Protein 5HUS (pdb70)

Secondary structure (DSSP, 8-state):
--SEEP-HHHHHHHH-SSSEEEEEEE-EE------SEE-HHHHHHHTHHHHHSTTEEEEEE-SS-HHHHHHHHTT-TTSEEEEGGGTEEE-TT-SS-EE-S-HHHHHHHHHHHHHHHHHHHHHSTT-EEEE-SS-EEEE-TTHHHH-HHHHHHHHHHHHHHHHHHHGGGTEEEEEETTEEEEEETTHHHHHHHHHHHHHHTT--HHHHHHTHHHHHS-TT-----S---EEEEEEEE-SSHHHHHHHHHHHHGGGTSSEEEEEEE--TT-TTS----SEEES-HHHHHHHHT-

Structure (mmCIF, N/CA/C/O backbone):
data_5HUS
#
_entry.id   5HUS
#
_cell.length_a   106.940
_cell.length_b   106.940
_cell.length_c   41.886
_cell.angle_alpha   90.000
_cell.angle_beta   90.000
_cell.angle_gamma   120.000
#
_symmetry.space_group_name_H-M   'P 65'
#
loop_
_entity.id
_entity.type
_entity.pdbx_description
1 polymer 'trehalose synthase regulatory protein'
2 water water
#
loop_
_atom_site.group_PDB
_atom_site.id
_atom_site.type_symbol
_atom_site.label_atom_id
_atom_site.label_alt_id
_atom_site.label_comp_id
_atom_site.label_asym_id
_atom_site.label_entity_id
_atom_site.label_seq_id
_atom_site.pdbx_PDB_ins_code
_atom_site.Cartn_x
_atom_site.Cartn_y
_atom_site.Cartn_z
_atom_site.occupancy
_atom_site.B_iso_or_equiv
_atom_site.auth_seq_id
_atom_site.auth_comp_id
_atom_site.auth_asym_id
_atom_site.auth_atom_id
_atom_site.pdbx_PDB_model_num
ATOM 1 N N . GLY A 1 1 ? -6.260 49.541 -15.956 1.00 36.57 1 GLY A N 1
ATOM 2 C CA . GLY A 1 1 ? -5.405 50.514 -16.615 1.00 49.48 1 GLY A CA 1
ATOM 3 C C . GLY A 1 1 ? -6.122 51.824 -16.894 1.00 45.74 1 GLY A C 1
ATOM 4 O O . GLY A 1 1 ? -5.494 52.876 -17.007 1.00 50.21 1 GLY A O 1
ATOM 5 N N . ASN A 1 2 ? -7.445 51.757 -17.005 1.00 47.64 2 ASN A N 1
ATOM 6 C CA . ASN A 1 2 ? -8.258 52.946 -17.241 1.00 54.21 2 ASN A CA 1
ATOM 7 C C . ASN A 1 2 ? -8.925 53.444 -15.963 1.00 54.00 2 ASN A C 1
ATOM 8 O O . ASN A 1 2 ? -9.809 54.300 -16.005 1.00 55.23 2 ASN A O 1
ATOM 13 N N . LEU A 1 3 ? -8.503 52.895 -14.830 1.00 42.18 3 LEU A N 1
ATOM 14 C CA . LEU A 1 3 ? -9.056 53.284 -13.539 1.00 42.97 3 LEU A CA 1
ATOM 15 C C . LEU A 1 3 ? -8.461 54.595 -13.061 1.00 43.96 3 LEU A C 1
ATOM 16 O O . LEU A 1 3 ? -7.312 54.913 -13.368 1.00 51.53 3 LEU A O 1
ATOM 21 N N . VAL A 1 4 ? -9.242 55.351 -12.298 1.00 38.17 4 VAL A N 1
ATOM 22 C CA . VAL A 1 4 ? -8.708 56.531 -11.640 1.00 48.35 4 VAL A CA 1
ATOM 23 C C . VAL A 1 4 ? -7.667 56.083 -10.615 1.00 44.78 4 VAL A C 1
ATOM 24 O O . VAL A 1 4 ? -7.899 55.141 -9.853 1.00 32.84 4 VAL A O 1
ATOM 28 N N . PRO A 1 5 ? -6.494 56.728 -10.628 1.00 44.66 5 PRO A N 1
ATOM 29 C CA . PRO A 1 5 ? -5.432 56.401 -9.674 1.00 43.59 5 PRO A CA 1
ATOM 30 C C . PRO A 1 5 ? -5.838 56.651 -8.226 1.00 43.29 5 PRO A C 1
ATOM 31 O O . PRO A 1 5 ? -6.402 57.696 -7.905 1.00 35.84 5 PRO A O 1
ATOM 35 N N . PHE A 1 6 ? -5.556 55.678 -7.368 1.00 35.45 6 PHE A N 1
ATOM 36 C CA . PHE A 1 6 ? -5.727 55.827 -5.930 1.00 34.11 6 PHE A CA 1
ATOM 37 C C . PHE A 1 6 ? -4.769 56.914 -5.431 1.00 31.80 6 PHE A C 1
ATOM 38 O O . PHE A 1 6 ? -3.574 56.886 -5.734 1.00 36.17 6 PHE A O 1
ATOM 46 N N . THR A 1 7 ? -5.300 57.887 -4.697 1.00 28.01 7 THR A N 1
ATOM 47 C CA . THR A 1 7 ? -4.498 58.996 -4.190 1.00 34.74 7 THR A CA 1
ATOM 48 C C . THR A 1 7 ? -4.762 59.233 -2.707 1.00 36.43 7 THR A C 1
ATOM 49 O O . THR A 1 7 ? -5.736 58.728 -2.154 1.00 34.83 7 THR A O 1
ATOM 53 N N . LYS A 1 8 ? -3.889 60.002 -2.065 1.00 33.14 8 LYS A N 1
ATOM 54 C CA . LYS A 1 8 ? -4.094 60.379 -0.669 1.00 39.50 8 LYS A CA 1
ATOM 55 C C . LYS A 1 8 ? -5.383 61.172 -0.494 1.00 34.06 8 LYS A C 1
ATOM 56 O O . LYS A 1 8 ? -6.082 61.019 0.508 1.00 32.58 8 LYS A O 1
ATOM 62 N N . ASN A 1 9 ? -5.696 62.021 -1.469 1.00 39.96 9 ASN A N 1
ATOM 63 C CA . ASN A 1 9 ? -6.904 62.834 -1.405 1.00 38.15 9 ASN A CA 1
ATOM 64 C C . ASN A 1 9 ? -8.164 61.984 -1.454 1.00 40.15 9 ASN A C 1
ATOM 65 O O . ASN A 1 9 ? -9.096 62.208 -0.683 1.00 32.58 9 ASN A O 1
ATOM 70 N N . ALA A 1 10 ? -8.184 61.006 -2.356 1.00 35.33 10 ALA A N 1
ATOM 71 C CA . ALA A 1 10 ? -9.311 60.088 -2.465 1.00 36.39 10 ALA A CA 1
ATOM 72 C C . ALA A 1 10 ? -9.474 59.287 -1.176 1.00 32.20 10 ALA A C 1
ATOM 73 O O . ALA A 1 10 ? -10.593 59.051 -0.712 1.00 29.02 10 ALA A O 1
ATOM 75 N N . PHE A 1 11 ? -8.351 58.881 -0.593 1.00 29.41 11 PHE A N 1
ATOM 76 C CA . PHE A 1 11 ? -8.368 58.156 0.671 1.00 35.13 11 PHE A CA 1
ATOM 77 C C . PHE A 1 11 ? -8.869 59.036 1.812 1.00 28.99 11 PHE A C 1
ATOM 78 O O . PHE A 1 11 ? -9.712 58.614 2.598 1.00 24.65 11 PHE A O 1
ATOM 86 N N . LYS A 1 12 ? -8.345 60.258 1.897 1.00 30.94 12 LYS A N 1
ATOM 87 C CA . LYS A 1 12 ? -8.739 61.190 2.949 1.00 29.48 12 LYS A CA 1
ATOM 88 C C . LYS A 1 12 ? -10.200 61.601 2.826 1.00 24.95 12 LYS A C 1
ATOM 89 O O . LYS A 1 12 ? -10.868 61.842 3.831 1.00 31.81 12 LYS A O 1
ATOM 95 N N . ASP A 1 13 ? -10.690 61.692 1.593 1.00 27.99 13 ASP A N 1
ATOM 96 C CA . ASP A 1 13 ? -12.109 61.943 1.360 1.00 27.56 13 ASP A CA 1
ATOM 97 C C . ASP A 1 13 ? -12.944 60.794 1.911 1.00 29.27 13 ASP A C 1
ATOM 98 O O . ASP A 1 13 ? -13.973 61.005 2.550 1.00 28.43 13 ASP A O 1
ATOM 103 N N . TRP A 1 14 ? -12.488 59.573 1.657 1.00 26.99 14 TRP A N 1
ATOM 104 C CA . TRP A 1 14 ? -13.147 58.379 2.174 1.00 21.33 14 TRP A CA 1
ATOM 105 C C . TRP A 1 14 ? -13.144 58.367 3.706 1.00 28.93 14 TRP A C 1
ATOM 106 O O . TRP A 1 14 ? -14.125 57.963 4.333 1.00 27.89 14 TRP A O 1
ATOM 117 N N . CYS A 1 15 ? -12.045 58.826 4.302 1.00 28.18 15 CYS A N 1
ATOM 118 C CA . CYS A 1 15 ? -11.926 58.917 5.759 1.00 28.90 15 CYS A CA 1
ATOM 119 C C . CYS A 1 15 ? -12.830 59.978 6.372 1.00 32.74 15 CYS A C 1
ATOM 120 O O . CYS A 1 15 ? -13.040 59.997 7.586 1.00 37.20 15 CYS A O 1
ATOM 123 N N . SER A 1 16 ? -13.343 60.877 5.540 1.00 28.05 16 SER A N 1
ATOM 124 C CA . SER A 1 16 ? -14.071 62.039 6.041 1.00 40.38 16 SER A CA 1
ATOM 125 C C . SER A 1 16 ? -15.478 61.660 6.487 1.00 34.55 16 SER A C 1
ATOM 126 O O . SER A 1 16 ? -16.471 62.077 5.889 1.00 38.19 16 SER A O 1
ATOM 129 N N . VAL A 1 17 ? -15.552 60.852 7.541 1.00 34.41 17 VAL A N 1
ATOM 130 C CA . VAL A 1 17 ? -16.827 60.389 8.065 1.00 32.30 17 VAL A CA 1
ATOM 131 C C . VAL A 1 17 ? -16.848 60.454 9.583 1.00 36.09 17 VAL A C 1
ATOM 132 O O . VAL A 1 17 ? -15.807 60.566 10.232 1.00 37.17 17 VAL A O 1
ATOM 136 N N . ASN A 1 18 ? -18.047 60.372 10.141 1.00 39.80 18 ASN A N 1
ATOM 137 C CA . ASN A 1 18 ? -18.215 60.297 11.579 1.00 41.01 18 ASN A CA 1
ATOM 138 C C . ASN A 1 18 ? -18.584 58.873 11.986 1.00 46.22 18 ASN A C 1
ATOM 139 O O . ASN A 1 18 ? -19.745 58.469 11.880 1.00 45.98 18 ASN A O 1
ATOM 144 N N . GLY A 1 19 ? -17.590 58.114 12.440 1.00 39.89 19 GLY A N 1
ATOM 145 C CA . GLY A 1 19 ? -17.802 56.727 12.816 1.00 32.60 19 GLY A CA 1
ATOM 146 C C . GLY A 1 19 ? -16.594 55.859 12.512 1.00 31.88 19 GLY A C 1
ATOM 147 O O . GLY A 1 19 ? -15.532 56.365 12.140 1.00 39.90 19 GLY A O 1
ATOM 148 N N . LYS A 1 20 ? -16.758 54.548 12.668 1.00 31.58 20 LYS A N 1
ATOM 149 C CA . LYS A 1 20 ? -15.656 53.605 12.479 1.00 28.06 20 LYS A CA 1
ATOM 150 C C . LYS A 1 20 ? -15.304 53.397 11.006 1.00 28.92 20 LYS A C 1
ATOM 151 O O . LYS A 1 20 ? -16.155 53.520 10.122 1.00 23.89 20 LYS A O 1
ATOM 157 N N . ARG A 1 21 ? -14.041 53.064 10.757 1.00 28.75 21 ARG A N 1
ATOM 158 C CA . ARG A 1 21 ? -13.560 52.773 9.411 1.00 22.34 21 ARG A CA 1
ATOM 159 C C . ARG A 1 21 ? -13.028 51.348 9.361 1.00 25.64 21 ARG A C 1
ATOM 160 O O . ARG A 1 21 ? -12.188 50.973 10.176 1.00 26.24 21 ARG A O 1
ATOM 168 N N . LEU A 1 22 ? -13.523 50.564 8.405 1.00 20.85 22 LEU A N 1
ATOM 169 C CA . LEU A 1 22 ? -13.125 49.166 8.250 1.00 23.23 22 LEU A CA 1
ATOM 170 C C . LEU A 1 22 ? -12.339 49.005 6.963 1.00 17.49 22 LEU A C 1
ATOM 171 O O . LEU A 1 22 ? -12.810 49.378 5.886 1.00 19.04 22 LEU A O 1
ATOM 176 N N . ILE A 1 23 ? -11.127 48.472 7.086 1.00 17.27 23 ILE A N 1
ATOM 177 C CA . ILE A 1 23 ? -10.244 48.308 5.943 1.00 16.21 23 ILE A CA 1
ATOM 178 C C . ILE A 1 23 ? -9.864 46.849 5.809 1.00 23.13 23 ILE A C 1
ATOM 179 O O . ILE A 1 23 ? -9.369 46.246 6.757 1.00 20.06 23 ILE A O 1
ATOM 184 N N . ILE A 1 24 ? -10.134 46.279 4.642 1.00 20.49 24 ILE A N 1
ATOM 185 C CA . ILE A 1 24 ? -9.838 44.873 4.393 1.00 16.63 24 ILE A CA 1
ATOM 186 C C . ILE A 1 24 ? -8.847 44.778 3.248 1.00 18.28 24 ILE A C 1
ATOM 187 O O . ILE A 1 24 ? -9.119 45.239 2.137 1.00 18.62 24 ILE A O 1
ATOM 192 N N . LEU A 1 25 ? -7.672 44.222 3.543 1.00 15.57 25 LEU A N 1
ATOM 193 C CA . LEU A 1 25 ? -6.591 44.148 2.569 1.00 14.98 25 LEU A CA 1
ATOM 194 C C . LEU A 1 25 ? -6.323 42.704 2.161 1.00 16.62 25 LEU A C 1
ATOM 195 O O . LEU A 1 25 ? -5.871 41.897 2.977 1.00 19.04 25 LEU A O 1
ATOM 200 N N . ALA A 1 26 ? -6.612 42.383 0.902 1.00 15.59 26 ALA A N 1
ATOM 201 C CA . ALA A 1 26 ? -6.308 41.059 0.356 1.00 18.29 26 ALA A CA 1
ATOM 202 C C . ALA A 1 26 ? -4.916 41.094 -0.237 1.00 24.67 26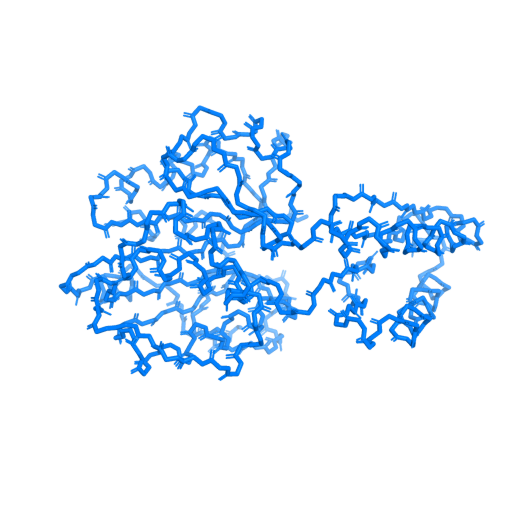 ALA A C 1
ATOM 203 O O . ALA A 1 26 ? -4.728 41.509 -1.378 1.00 22.15 26 ALA A O 1
ATOM 205 N N . LEU A 1 27 ? -3.940 40.667 0.554 1.00 18.40 27 LEU A N 1
ATOM 206 C CA . LEU A 1 27 ? -2.536 40.763 0.169 1.00 19.92 27 LEU A CA 1
ATOM 207 C C . LEU A 1 27 ? -1.854 39.411 0.260 1.00 22.94 27 LEU A C 1
ATOM 208 O O . LEU A 1 27 ? -2.222 38.574 1.082 1.00 24.32 27 LEU A O 1
ATOM 213 N N . GLU A 1 28 ? -0.855 39.206 -0.591 1.00 25.58 28 GLU A N 1
ATOM 214 C CA . GLU A 1 28 ? -0.018 38.018 -0.507 1.00 21.44 28 GLU A CA 1
ATOM 215 C C . GLU A 1 28 ? 1.078 38.270 0.522 1.00 26.21 28 GLU A C 1
ATOM 216 O O . GLU A 1 28 ? 1.967 39.087 0.299 1.00 27.82 28 GLU A O 1
ATOM 222 N N . ILE A 1 29 ? 0.993 37.591 1.658 1.00 23.80 29 ILE A N 1
ATOM 223 C CA . ILE A 1 29 ? 1.959 37.792 2.726 1.00 23.41 29 ILE A CA 1
ATOM 224 C C . ILE A 1 29 ? 2.971 36.651 2.700 1.00 20.69 29 ILE A C 1
ATOM 225 O O . ILE A 1 29 ? 2.594 35.484 2.610 1.00 24.40 29 ILE A O 1
ATOM 230 N N . SER A 1 30 ? 4.255 36.994 2.753 1.00 21.46 30 SER A N 1
ATOM 231 C CA . SER A 1 30 ? 5.305 35.981 2.692 1.00 22.08 30 SER A CA 1
ATOM 232 C C . SER A 1 30 ? 6.477 36.371 3.578 1.00 20.91 30 SER A C 1
ATOM 233 O O . SER A 1 30 ? 6.866 37.534 3.614 1.00 24.88 30 SER A O 1
ATOM 236 N N . SER A 1 31 ? 7.035 35.395 4.287 1.00 23.52 31 SER A N 1
ATOM 237 C CA . SER A 1 31 ? 8.216 35.639 5.109 1.00 27.78 31 SER A CA 1
ATOM 238 C C . SER A 1 31 ? 9.498 35.397 4.314 1.00 35.29 31 SER A C 1
ATOM 239 O O . SER A 1 31 ? 10.600 35.561 4.837 1.00 34.95 31 SER A O 1
ATOM 242 N N . ALA A 1 32 ? 9.343 35.007 3.052 1.00 28.09 32 ALA A N 1
ATOM 243 C CA . ALA A 1 32 ? 10.480 34.772 2.162 1.00 32.23 32 ALA A CA 1
ATOM 244 C C . ALA A 1 32 ? 11.330 36.018 1.985 1.00 32.57 32 ALA A C 1
ATOM 245 O O . ALA A 1 32 ? 10.830 37.136 2.032 1.00 36.96 32 ALA A O 1
ATOM 247 N N . VAL A 1 33 ? 12.626 35.816 1.772 1.00 48.74 33 VAL A N 1
ATOM 248 C CA . VAL A 1 33 ? 13.551 36.928 1.614 1.00 49.98 33 VAL A CA 1
ATOM 249 C C . VAL A 1 33 ? 13.431 37.563 0.231 1.00 49.94 33 VAL A C 1
ATOM 250 O O . VAL A 1 33 ? 12.926 38.677 0.093 1.00 56.51 33 VAL A O 1
ATOM 254 N N . LYS A 1 47 ? 5.823 36.637 -8.326 1.00 72.90 47 LYS A N 1
ATOM 255 C CA . LYS A 1 47 ? 5.093 37.863 -8.024 1.00 64.77 47 LYS A CA 1
ATOM 256 C C . LYS A 1 47 ? 6.023 38.928 -7.451 1.00 64.49 47 LYS A C 1
ATOM 257 O O . LYS A 1 47 ? 7.114 38.615 -6.969 1.00 59.70 47 LYS A O 1
ATOM 263 N N . VAL A 1 48 ? 5.588 40.185 -7.508 1.00 60.72 48 VAL A N 1
ATOM 264 C CA . VAL A 1 48 ? 6.378 41.292 -6.983 1.00 53.62 48 VAL A CA 1
ATOM 265 C C . VAL A 1 48 ? 5.571 42.103 -5.967 1.00 64.55 48 VAL A C 1
ATOM 266 O O . VAL A 1 48 ? 6.136 42.850 -5.168 1.00 80.33 48 VAL A O 1
ATOM 270 N N . ASN A 1 49 ? 4.251 41.945 -5.994 1.00 57.44 49 ASN A N 1
ATOM 271 C CA . ASN A 1 49 ? 3.384 42.595 -5.015 1.00 52.46 49 ASN A CA 1
ATOM 272 C C . ASN A 1 49 ? 3.154 41.693 -3.815 1.00 53.28 49 ASN A C 1
ATOM 273 O O . ASN A 1 49 ? 2.029 41.292 -3.518 1.00 56.32 49 ASN A O 1
ATOM 278 N N . VAL A 1 50 ? 4.249 41.370 -3.141 1.00 37.27 50 VAL A N 1
ATOM 279 C CA . VAL A 1 50 ? 4.231 40.528 -1.961 1.00 26.86 50 VAL A CA 1
ATOM 280 C C . VAL A 1 50 ? 4.921 41.300 -0.843 1.00 35.52 50 VAL A C 1
ATOM 281 O O . VAL A 1 50 ? 5.823 42.092 -1.105 1.00 40.03 50 VAL A O 1
ATOM 285 N N . ILE A 1 51 ? 4.491 41.102 0.398 1.00 26.59 51 ILE A N 1
ATOM 286 C CA . ILE A 1 51 ? 5.140 41.782 1.511 1.00 24.61 51 ILE A CA 1
ATOM 287 C C . ILE A 1 51 ? 5.169 40.894 2.754 1.00 27.21 51 ILE A C 1
ATOM 288 O O . ILE A 1 51 ? 4.355 39.985 2.901 1.00 25.45 51 ILE A O 1
ATOM 293 N N . ASP A 1 52 ? 6.126 41.158 3.637 1.00 25.71 52 ASP A N 1
ATOM 294 C CA . ASP A 1 52 ? 6.275 40.415 4.876 1.00 24.06 52 ASP A CA 1
ATOM 295 C C . ASP A 1 52 ? 5.430 41.035 5.992 1.00 21.35 52 ASP A C 1
ATOM 296 O O . ASP A 1 52 ? 5.050 42.204 5.912 1.00 23.34 52 ASP A O 1
ATOM 301 N N . PRO A 1 53 ? 5.120 40.245 7.034 1.00 24.47 53 PRO A N 1
ATOM 302 C CA . PRO A 1 53 ? 4.284 40.726 8.139 1.00 28.07 53 PRO A CA 1
ATOM 303 C C . PRO A 1 53 ? 4.810 41.997 8.804 1.00 27.86 53 PRO A C 1
ATOM 304 O O . PRO A 1 53 ? 4.055 42.946 8.977 1.00 28.71 53 PRO A O 1
ATOM 308 N N . SER A 1 54 ? 6.090 42.015 9.161 1.00 31.91 54 SER A N 1
ATOM 309 C CA . SER A 1 54 ? 6.674 43.175 9.828 1.00 27.67 54 SER A CA 1
ATOM 310 C C . SER A 1 54 ? 6.638 44.416 8.939 1.00 23.81 54 SER A C 1
ATOM 311 O O . SER A 1 54 ? 6.418 45.520 9.424 1.00 32.07 54 SER A O 1
ATOM 314 N N . GLY A 1 55 ? 6.851 44.228 7.640 1.00 27.45 55 GLY A N 1
ATOM 315 C CA . GLY A 1 55 ? 6.788 45.319 6.687 1.00 33.45 55 GLY A CA 1
ATOM 316 C C . GLY A 1 55 ? 5.396 45.912 6.582 1.00 29.89 55 GLY A C 1
ATOM 317 O O . GLY A 1 55 ? 5.229 47.129 6.532 1.00 32.33 55 GLY A O 1
ATOM 318 N N . LEU A 1 56 ? 4.395 45.040 6.550 1.00 30.49 56 LEU A N 1
ATOM 319 C CA . LEU A 1 56 ? 2.996 45.451 6.500 1.00 27.63 56 LEU A CA 1
ATOM 320 C C . LEU A 1 56 ? 2.621 46.306 7.702 1.00 24.40 56 LEU A C 1
ATOM 321 O O . LEU A 1 56 ? 2.007 47.361 7.556 1.00 27.70 56 LEU A O 1
ATOM 326 N N . VAL A 1 57 ? 3.000 45.845 8.891 1.00 27.97 57 VAL A N 1
ATOM 327 C CA . VAL A 1 57 ? 2.669 46.542 10.127 1.00 31.89 57 VAL A CA 1
ATOM 328 C C . VAL A 1 57 ? 3.403 47.875 10.201 1.00 32.21 57 VAL A C 1
ATOM 329 O O . VAL A 1 57 ? 2.813 48.902 10.538 1.00 33.57 57 VAL A O 1
ATOM 333 N N . ARG A 1 58 ? 4.694 47.848 9.883 1.00 31.74 58 ARG A N 1
ATOM 334 C CA . ARG A 1 58 ? 5.510 49.061 9.879 1.00 35.08 58 ARG A CA 1
ATOM 335 C C . ARG A 1 58 ? 4.934 50.106 8.936 1.00 35.27 58 ARG A C 1
ATOM 336 O O . ARG A 1 58 ? 4.747 51.264 9.316 1.00 34.13 58 ARG A O 1
ATOM 344 N N . LEU A 1 59 ? 4.632 49.690 7.712 1.00 26.83 59 LEU A N 1
ATOM 345 C CA . LEU A 1 59 ? 4.151 50.622 6.697 1.00 29.35 59 LEU A CA 1
ATOM 346 C C . LEU A 1 59 ? 2.742 51.136 6.982 1.00 30.59 59 LEU A C 1
ATOM 347 O O . LEU A 1 59 ? 2.305 52.104 6.365 1.00 31.81 59 LEU A O 1
ATOM 352 N N . LEU A 1 60 ? 2.043 50.501 7.921 1.00 28.17 60 LEU A N 1
ATOM 353 C CA . LEU A 1 60 ? 0.709 50.945 8.324 1.00 25.37 60 LEU A CA 1
ATOM 354 C C . LEU A 1 60 ? 0.647 51.305 9.807 1.00 32.00 60 LEU A C 1
ATOM 355 O O . LEU A 1 60 ? -0.420 51.235 10.414 1.00 37.08 60 LEU A O 1
ATOM 360 N N . SER A 1 61 ? 1.778 51.691 10.392 1.00 34.73 61 SER A N 1
ATOM 361 C CA . SER A 1 61 ? 1.838 51.902 11.839 1.00 44.58 61 SER A CA 1
ATOM 362 C C . SER A 1 61 ? 0.937 53.048 12.300 1.00 42.87 61 SER A C 1
ATOM 363 O O . SER A 1 61 ? 0.304 52.962 13.353 1.00 48.61 61 SER A O 1
ATOM 366 N N . ASP A 1 62 ? 0.869 54.112 11.510 1.00 38.80 62 ASP A N 1
ATOM 367 C CA . ASP A 1 62 ? 0.006 55.237 11.839 1.00 36.32 62 ASP A CA 1
ATOM 368 C C . ASP A 1 62 ? -1.462 54.859 11.663 1.00 38.98 62 ASP A C 1
ATOM 369 O O . ASP A 1 62 ? -2.302 55.183 12.502 1.00 37.54 62 ASP A O 1
ATOM 374 N N . LEU A 1 63 ? -1.760 54.159 10.574 1.00 34.72 63 LEU A N 1
ATOM 375 C CA . LEU A 1 63 ? -3.130 53.756 10.269 1.00 32.06 63 LEU A CA 1
ATOM 376 C C . LEU A 1 63 ? -3.740 52.880 11.358 1.00 39.69 63 LEU A C 1
ATOM 377 O O . LEU A 1 63 ? -4.888 53.081 11.751 1.00 43.63 63 LEU A O 1
ATOM 382 N N . VAL A 1 64 ? -2.974 51.912 11.847 1.00 38.68 64 VAL A N 1
ATOM 383 C CA . VAL A 1 64 ? -3.510 50.961 12.811 1.00 43.11 64 VAL A CA 1
ATOM 384 C C . VAL A 1 64 ? -3.636 51.567 14.206 1.00 50.01 64 VAL A C 1
ATOM 385 O O . VAL A 1 64 ? -4.511 51.179 14.980 1.00 48.75 64 VAL A O 1
ATOM 389 N N . GLU A 1 65 ? -2.776 52.528 14.521 1.00 46.47 65 GLU A N 1
ATOM 390 C CA . GLU A 1 65 ? -2.778 53.131 15.848 1.00 51.60 65 GLU A CA 1
ATOM 391 C C . GLU A 1 65 ? -3.963 54.076 16.040 1.00 42.68 65 GLU A C 1
ATOM 392 O O . GLU A 1 65 ? -4.226 54.526 17.154 1.00 57.36 65 GLU A O 1
ATOM 398 N N . SER A 1 66 ? -4.683 54.364 14.959 1.00 41.55 66 SER A N 1
ATOM 399 C CA . SER A 1 66 ? -5.905 55.161 15.042 1.00 46.36 66 SER A CA 1
ATOM 400 C C . SER A 1 66 ? -7.024 54.372 15.725 1.00 53.51 66 SER A C 1
ATOM 401 O O . SER A 1 66 ? -7.214 53.187 15.456 1.00 43.15 66 SER A O 1
ATOM 404 N N . GLN A 1 67 ? -7.768 55.035 16.605 1.00 50.36 67 GLN A N 1
ATOM 405 C CA . GLN A 1 67 ? -8.727 54.347 17.468 1.00 55.33 67 GLN A CA 1
ATOM 406 C C . GLN A 1 67 ? -10.024 53.939 16.769 1.00 40.75 67 GLN A C 1
ATOM 407 O O . GLN A 1 67 ? -10.701 53.009 17.204 1.00 53.28 67 GLN A O 1
ATOM 413 N N . ASP A 1 68 ? -10.376 54.635 15.695 1.00 36.17 68 ASP A N 1
ATOM 414 C CA . ASP A 1 68 ? -11.650 54.381 15.031 1.00 45.04 68 ASP A CA 1
ATOM 415 C C . ASP A 1 68 ? -11.487 53.522 13.783 1.00 35.31 68 ASP A C 1
ATOM 416 O O . ASP A 1 68 ? -12.410 53.400 12.984 1.00 31.12 68 ASP A O 1
ATOM 421 N N . THR A 1 69 ? -10.311 52.925 13.624 1.00 34.42 69 THR A N 1
ATOM 422 C CA . THR A 1 69 ? -9.987 52.216 12.395 1.00 24.33 69 THR A CA 1
ATOM 423 C C . THR A 1 69 ? -9.637 50.759 12.680 1.00 23.11 69 THR A C 1
ATOM 424 O O . THR A 1 69 ? -8.919 50.455 13.630 1.00 25.36 69 THR A O 1
ATOM 428 N N . PHE A 1 70 ? -10.166 49.863 11.858 1.00 22.26 70 PHE A N 1
ATOM 429 C CA . PHE A 1 70 ? -9.920 48.433 12.014 1.00 21.27 70 PHE A CA 1
ATOM 430 C C . PHE A 1 70 ? -9.402 47.870 10.702 1.00 20.90 70 PHE A C 1
ATOM 431 O O . PHE A 1 70 ? -10.084 47.942 9.677 1.00 23.01 70 PHE A O 1
ATOM 439 N N . VAL A 1 71 ? -8.187 47.325 10.735 1.00 21.15 71 VAL A N 1
ATOM 440 C CA . VAL A 1 71 ? -7.555 46.779 9.540 1.00 17.27 71 VAL A CA 1
ATOM 441 C C . VAL A 1 71 ? -7.509 45.260 9.602 1.00 18.12 71 VAL A C 1
ATOM 442 O O . VAL A 1 71 ? -7.035 44.699 10.590 1.00 19.24 71 VAL A O 1
ATOM 446 N N . TYR A 1 72 ? -8.022 44.611 8.555 1.00 18.11 72 TYR A N 1
ATOM 447 C CA . TYR A 1 72 ? -8.016 43.146 8.449 1.00 17.35 72 TYR A CA 1
ATOM 448 C C . TYR A 1 72 ? -7.268 42.676 7.218 1.00 17.57 72 TYR A C 1
ATOM 449 O O . TYR A 1 72 ? -7.429 43.230 6.131 1.00 19.79 72 TYR A O 1
ATOM 458 N N . LEU A 1 73 ? -6.442 41.651 7.404 1.00 18.62 73 LEU A N 1
ATOM 459 C CA . LEU A 1 73 ? -5.804 40.958 6.293 1.00 16.05 73 LEU A CA 1
ATOM 460 C C . LEU A 1 73 ? -6.671 39.796 5.816 1.00 15.37 73 LEU A C 1
ATOM 461 O O . LEU A 1 73 ? -7.105 38.977 6.624 1.00 18.70 73 LEU A O 1
ATOM 466 N N . LEU A 1 74 ? -6.923 39.735 4.511 1.00 14.41 74 LEU A N 1
ATOM 467 C CA . LEU A 1 74 ? -7.622 38.601 3.910 1.00 15.84 74 LEU A CA 1
ATOM 468 C C . LEU A 1 74 ? -6.585 37.790 3.159 1.00 18.46 74 LEU A C 1
ATOM 469 O O . LEU A 1 74 ? -5.941 38.294 2.237 1.00 19.30 74 LEU A O 1
ATOM 474 N N . SER A 1 75 ? -6.419 36.538 3.570 1.00 15.19 75 SER A N 1
ATOM 475 C CA . SER A 1 75 ? -5.320 35.698 3.097 1.00 18.61 75 SER A CA 1
ATOM 476 C C . SER A 1 75 ? -5.806 34.294 2.798 1.00 16.26 75 SER A C 1
ATOM 477 O O . SER A 1 75 ? -6.723 33.799 3.459 1.00 16.55 75 SER A O 1
ATOM 480 N N . TYR A 1 76 ? -5.185 33.651 1.813 1.00 16.91 76 TYR A N 1
ATOM 481 C CA . TYR A 1 76 ? -5.464 32.243 1.523 1.00 18.44 76 TYR A CA 1
ATOM 482 C C . TYR A 1 76 ? -4.796 31.299 2.511 1.00 15.20 76 TYR A C 1
ATOM 483 O O . TYR A 1 76 ? -5.118 30.112 2.546 1.00 19.08 76 TYR A O 1
ATOM 492 N N . LEU A 1 77 ? -3.867 31.823 3.307 1.00 17.57 77 LEU A N 1
ATOM 493 C CA . LEU A 1 77 ? -3.058 30.979 4.182 1.00 17.84 77 LEU A CA 1
ATOM 494 C C . LEU A 1 77 ? -3.855 30.376 5.335 1.00 23.27 77 LEU A C 1
ATOM 495 O O . LEU A 1 77 ? -4.863 30.928 5.773 1.00 20.52 77 LEU A O 1
ATOM 500 N N . GLN A 1 78 ? -3.389 29.233 5.828 1.00 17.13 78 GLN A N 1
ATOM 501 C CA . GLN A 1 78 ? -4.071 28.562 6.918 1.00 15.31 78 GLN A CA 1
ATOM 502 C C . GLN A 1 78 ? -3.802 29.261 8.244 1.00 17.83 78 GLN A C 1
ATOM 503 O O . GLN A 1 78 ? -2.839 30.030 8.380 1.00 17.92 78 GLN A O 1
ATOM 509 N N . ARG A 1 79 ? -4.678 28.998 9.209 1.00 19.17 79 ARG A N 1
ATOM 510 C CA . ARG A 1 79 ? -4.617 29.641 10.513 1.00 19.10 79 ARG A CA 1
ATOM 511 C C . ARG A 1 79 ? -3.234 29.542 11.138 1.00 19.32 79 ARG A C 1
ATOM 512 O O . ARG A 1 79 ? -2.680 30.547 11.599 1.00 20.93 79 ARG A O 1
ATOM 520 N N . SER A 1 80 ? -2.675 28.338 11.142 1.00 19.65 80 SER A N 1
ATOM 521 C CA . SER A 1 80 ? -1.407 28.108 11.826 1.00 22.61 80 SER A CA 1
ATOM 522 C C . SER A 1 80 ? -0.263 28.934 11.228 1.00 21.59 80 SER A C 1
ATOM 523 O O . SER A 1 80 ? 0.587 29.435 11.967 1.00 21.45 80 SER A O 1
ATOM 526 N N . ASP A 1 81 ? -0.244 29.101 9.906 1.00 19.68 81 ASP A N 1
ATOM 527 C CA . ASP A 1 81 ? 0.777 29.944 9.274 1.00 19.35 81 ASP A CA 1
ATOM 528 C C . ASP A 1 81 ? 0.590 31.419 9.624 1.00 23.72 81 ASP A C 1
ATOM 529 O O . ASP A 1 81 ? 1.562 32.131 9.871 1.00 21.42 81 ASP A O 1
ATOM 534 N N . LEU A 1 82 ? -0.658 31.884 9.635 1.00 19.99 82 LEU A N 1
ATOM 535 C CA . LEU A 1 82 ? -0.934 33.271 9.971 1.00 19.05 82 LEU A CA 1
ATOM 536 C C . LEU A 1 82 ? -0.634 33.575 11.435 1.00 17.57 82 LEU A C 1
ATOM 537 O O . LEU A 1 82 ? -0.157 34.661 11.754 1.00 21.17 82 LEU A O 1
ATOM 542 N N . ASP A 1 83 ? -0.933 32.631 12.321 1.00 18.26 83 ASP A N 1
ATOM 543 C CA . ASP A 1 83 ? -0.649 32.818 13.744 1.00 22.26 83 ASP A CA 1
ATOM 544 C C . ASP A 1 83 ? 0.858 32.943 13.976 1.00 24.75 83 ASP A C 1
ATOM 545 O O . ASP A 1 83 ? 1.302 33.736 14.805 1.00 25.51 83 ASP A O 1
ATOM 550 N N . ILE A 1 84 ? 1.645 32.167 13.238 1.00 21.87 84 ILE A N 1
ATOM 551 C CA . ILE A 1 84 ? 3.104 32.297 13.323 1.00 23.00 84 ILE A CA 1
ATOM 552 C C . ILE A 1 84 ? 3.553 33.664 12.810 1.00 23.83 84 ILE A C 1
ATOM 553 O O . ILE A 1 84 ? 4.369 34.347 13.442 1.00 25.08 84 ILE A O 1
ATOM 558 N N . MET A 1 85 ? 2.996 34.084 11.678 1.00 18.94 85 MET A N 1
ATOM 559 C CA . MET A 1 85 ? 3.378 35.348 11.067 1.00 19.56 85 MET A CA 1
ATOM 560 C C . MET A 1 85 ? 3.054 36.565 11.911 1.00 19.06 85 MET A C 1
ATOM 561 O O . MET A 1 85 ? 3.856 37.500 11.989 1.00 20.22 85 MET A O 1
ATOM 566 N N . PHE A 1 86 ? 1.883 36.565 12.541 1.00 21.00 86 PHE A N 1
ATOM 567 C CA . PHE A 1 86 ? 1.375 37.793 13.151 1.00 20.97 86 PHE A CA 1
ATOM 568 C C . PHE A 1 86 ? 1.237 37.713 14.669 1.00 26.97 86 PHE A C 1
ATOM 569 O O . PHE A 1 86 ? 0.564 38.547 15.270 1.00 27.12 86 PHE A O 1
ATOM 577 N N . LYS A 1 87 ? 1.900 36.733 15.280 1.00 30.13 87 LYS A N 1
ATOM 578 C CA . LYS A 1 87 ? 1.833 36.538 16.729 1.00 38.60 87 LYS A CA 1
ATOM 579 C C . LYS A 1 87 ? 2.219 37.801 17.501 1.00 33.15 87 LYS A C 1
ATOM 580 O O . LYS A 1 87 ? 1.645 38.089 18.549 1.00 36.60 87 LYS A O 1
ATOM 586 N N . ARG A 1 88 ? 3.172 38.556 16.967 1.00 27.96 88 ARG A N 1
ATOM 587 C CA . ARG A 1 88 ? 3.657 39.764 17.625 1.00 28.09 88 ARG A CA 1
ATOM 588 C C . ARG A 1 88 ? 2.848 40.991 17.222 1.00 29.01 88 ARG A C 1
ATOM 589 O O . ARG A 1 88 ? 3.098 42.096 17.705 1.00 28.34 88 ARG A O 1
ATOM 597 N N . TYR A 1 89 ? 1.870 40.797 16.342 1.00 23.24 89 TYR A N 1
ATOM 598 C CA . TYR A 1 89 ? 1.118 41.927 15.805 1.00 25.15 89 TYR A CA 1
ATOM 599 C C . TYR A 1 89 ? -0.396 41.778 15.966 1.00 26.41 89 TYR A C 1
ATOM 600 O O . TYR A 1 89 ? -1.118 41.625 14.981 1.00 24.64 89 TYR A O 1
ATOM 609 N N . PRO A 1 90 ? -0.888 41.850 17.212 1.00 29.24 90 PRO A N 1
ATOM 610 C CA . PRO A 1 90 ? -2.324 41.669 17.431 1.00 31.74 90 PRO A CA 1
ATOM 611 C C . PRO A 1 90 ? -3.168 42.828 16.899 1.00 25.52 90 PRO A C 1
ATOM 612 O O . PRO A 1 90 ? -4.394 42.700 16.898 1.00 28.59 90 PRO A O 1
ATOM 616 N N . GLN A 1 91 ? -2.544 43.920 16.451 1.00 25.27 91 GLN A N 1
ATOM 617 C CA . GLN A 1 91 ? -3.297 45.069 15.932 1.00 30.48 91 GLN A CA 1
ATOM 618 C C . GLN A 1 91 ? -4.024 44.747 14.634 1.00 25.67 91 GLN A C 1
ATOM 619 O O . GLN A 1 91 ? -4.957 45.448 14.256 1.00 25.88 91 GLN A O 1
ATOM 625 N N . ILE A 1 92 ? -3.562 43.712 13.941 1.00 24.54 92 ILE A N 1
ATOM 626 C CA . ILE A 1 92 ? -4.091 43.347 12.631 1.00 22.69 92 ILE A CA 1
ATOM 627 C C . ILE A 1 92 ? -5.107 42.205 12.734 1.00 21.61 92 ILE A C 1
ATOM 628 O O . ILE A 1 92 ? -4.792 41.124 13.234 1.00 21.10 92 ILE A O 1
ATOM 633 N N . GLY A 1 93 ? -6.324 42.441 12.259 1.00 20.95 93 GLY A N 1
ATOM 634 C CA . GLY A 1 93 ? -7.304 41.375 12.187 1.00 16.64 93 GLY A CA 1
ATOM 635 C C . GLY A 1 93 ? -6.917 40.392 11.097 1.00 16.60 93 GLY A C 1
ATOM 636 O O . GLY A 1 93 ? -6.273 40.763 10.106 1.00 16.33 93 GLY A O 1
ATOM 637 N N . LEU A 1 94 ? -7.289 39.130 11.282 1.00 19.58 94 LEU A N 1
ATOM 638 C CA . LEU A 1 94 ? -6.924 38.094 10.327 1.00 19.12 94 LEU A CA 1
ATOM 639 C C . LEU A 1 94 ? -8.127 37.344 9.790 1.00 18.45 94 LEU A C 1
ATOM 640 O O . LEU A 1 94 ? -9.031 36.956 10.543 1.00 21.47 94 LEU A O 1
ATOM 645 N N . ILE A 1 95 ? -8.130 37.128 8.480 1.00 16.60 95 ILE A N 1
ATOM 646 C CA . ILE A 1 95 ? -9.117 36.261 7.848 1.00 15.04 95 ILE A CA 1
ATOM 647 C C . ILE A 1 95 ? -8.336 35.191 7.083 1.00 19.80 95 ILE A C 1
ATOM 648 O O . ILE A 1 95 ? -7.603 35.510 6.148 1.00 17.87 95 ILE A O 1
ATOM 653 N N . ALA A 1 96 ? -8.477 33.934 7.502 1.00 15.88 96 ALA A N 1
ATOM 654 C CA . ALA A 1 96 ? -7.666 32.839 6.968 1.00 15.05 96 ALA A CA 1
ATOM 655 C C . ALA A 1 96 ? -8.434 31.981 5.972 1.00 17.55 96 ALA A C 1
ATOM 656 O O . ALA A 1 96 ? -9.663 31.907 6.023 1.00 17.54 96 ALA A O 1
ATOM 658 N N . GLU A 1 97 ? -7.687 31.329 5.082 1.00 16.61 97 GLU A N 1
ATOM 659 C CA . GLU A 1 97 ? -8.241 30.485 4.018 1.00 17.53 97 GLU A CA 1
ATOM 660 C C . GLU A 1 97 ? -9.399 31.173 3.312 1.00 18.49 97 GLU A C 1
ATOM 661 O O . GLU A 1 97 ? -10.474 30.596 3.107 1.00 17.16 97 GLU A O 1
ATOM 667 N N . ASN A 1 98 ? -9.154 32.430 2.965 1.00 15.55 98 ASN A N 1
ATOM 668 C CA . ASN A 1 98 ? -10.051 33.240 2.155 1.00 16.59 98 ASN A CA 1
ATOM 669 C C . ASN A 1 98 ? -11.417 33.460 2.785 1.00 20.53 98 ASN A C 1
ATOM 670 O O . ASN A 1 98 ? -12.367 33.786 2.091 1.00 18.77 98 ASN A O 1
ATOM 675 N N . GLY A 1 99 ? -11.515 33.300 4.099 1.00 15.27 99 GLY A N 1
ATOM 676 C CA . GLY A 1 99 ? -12.773 33.578 4.765 1.00 16.99 99 GLY A CA 1
ATOM 677 C C . GLY A 1 99 ? -13.300 32.486 5.676 1.00 19.49 99 GLY A C 1
ATOM 678 O O . GLY A 1 99 ? -14.213 32.735 6.466 1.00 18.13 99 GLY A O 1
ATOM 679 N N . ASN A 1 100 ? -12.739 31.284 5.581 1.00 16.80 100 ASN A N 1
ATOM 680 C CA . ASN A 1 100 ? -13.236 30.165 6.387 1.00 14.82 100 ASN A CA 1
ATOM 681 C C . ASN A 1 100 ? -13.026 30.369 7.886 1.00 19.63 100 ASN A C 1
ATOM 682 O O . ASN A 1 100 ? -13.757 29.814 8.703 1.00 18.70 100 ASN A O 1
ATOM 687 N N . PHE A 1 101 ? -12.028 31.169 8.241 1.00 16.52 101 PHE A N 1
ATOM 688 C CA . PHE A 1 101 ? -11.704 31.427 9.645 1.00 17.31 101 PHE A CA 1
ATOM 689 C C . PHE A 1 101 ? -11.386 32.892 9.871 1.00 19.19 101 PHE A C 1
ATOM 690 O O . PHE A 1 101 ? -10.729 33.513 9.052 1.00 18.34 101 PHE A O 1
ATOM 698 N N . VAL A 1 102 ? -11.859 33.437 10.988 1.00 15.47 102 VAL A N 1
ATOM 699 C CA . VAL A 1 102 ? -11.686 34.851 11.297 1.00 16.24 102 VAL A CA 1
ATOM 700 C C . VAL A 1 102 ? -11.143 35.024 12.705 1.00 18.76 102 VAL A C 1
ATOM 701 O O . VAL A 1 102 ? -11.690 34.460 13.657 1.00 19.40 102 VAL A O 1
ATOM 705 N N . LYS A 1 103 ? -10.070 35.799 12.836 1.00 19.84 103 LYS A N 1
ATOM 706 C CA . LYS A 1 103 ? -9.599 36.199 14.155 1.00 16.00 103 LYS A CA 1
ATOM 707 C C . LYS A 1 103 ? -9.769 37.713 14.283 1.00 18.40 103 LYS A C 1
ATOM 708 O O . LYS A 1 103 ? -9.000 38.499 13.724 1.00 20.64 103 LYS A O 1
ATOM 714 N N . LEU A 1 104 ? -10.823 38.102 14.994 1.00 17.76 104 LEU A N 1
ATOM 715 C CA . LEU A 1 104 ? -11.127 39.504 15.236 1.00 19.03 104 LEU A CA 1
ATOM 716 C C . LEU A 1 104 ? -9.992 40.172 15.992 1.00 22.82 104 LEU A C 1
ATOM 717 O O . LEU A 1 104 ? -9.266 39.519 16.737 1.00 23.36 104 LEU A O 1
ATOM 722 N N . ILE A 1 105 ? -9.842 41.475 15.799 1.00 21.14 105 ILE A N 1
ATOM 723 C CA . ILE A 1 105 ? -8.775 42.220 16.459 1.00 21.58 105 ILE A CA 1
ATOM 724 C C . ILE A 1 105 ? -8.890 42.070 17.976 1.00 22.24 105 ILE A C 1
ATOM 725 O O . ILE A 1 105 ? -9.960 42.290 18.552 1.00 28.92 105 ILE A O 1
ATOM 730 N N . GLY A 1 106 ? -7.797 41.649 18.608 1.00 26.74 106 GLY A N 1
ATOM 731 C CA . GLY A 1 106 ? -7.770 41.456 20.049 1.00 27.45 106 GLY A CA 1
ATOM 732 C C . GLY A 1 106 ? -8.193 40.072 20.519 1.00 34.18 106 GLY A C 1
ATOM 733 O O . GLY A 1 106 ? -8.052 39.745 21.697 1.00 33.79 106 GLY A O 1
ATOM 734 N N . ALA A 1 107 ? -8.710 39.255 19.606 1.00 26.74 107 ALA A N 1
ATOM 735 C CA . ALA A 1 107 ? -9.215 37.928 19.969 1.00 28.68 107 ALA A CA 1
ATOM 736 C C . ALA A 1 107 ? -8.092 36.906 20.078 1.00 27.33 107 ALA A C 1
ATOM 737 O O . ALA A 1 107 ? -7.138 36.940 19.305 1.00 29.03 107 ALA A O 1
ATOM 739 N N . LYS A 1 108 ? -8.217 35.992 21.036 1.00 31.55 108 LYS A N 1
ATOM 740 C CA . LYS A 1 108 ? -7.234 34.925 21.208 1.00 37.33 108 LYS A CA 1
ATOM 741 C C . LYS A 1 108 ? -7.566 33.725 20.329 1.00 25.99 108 LYS A C 1
ATOM 742 O O . LYS A 1 108 ? -6.697 32.923 20.002 1.00 31.76 108 LYS A O 1
ATOM 748 N N . ASN A 1 109 ? -8.833 33.608 19.952 1.00 27.40 109 ASN A N 1
ATOM 749 C CA . ASN A 1 109 ? -9.309 32.426 19.249 1.00 36.59 109 ASN A CA 1
ATOM 750 C C . ASN A 1 109 ? -9.866 32.728 17.867 1.00 29.22 109 ASN A C 1
ATOM 751 O O . ASN A 1 109 ? -10.355 33.823 17.612 1.00 30.82 109 ASN A O 1
ATOM 756 N N . TRP A 1 110 ? -9.788 31.742 16.980 1.00 22.83 110 TRP A N 1
ATOM 757 C CA . TRP A 1 110 ? -10.396 31.857 15.665 1.00 21.65 110 TRP A CA 1
ATOM 758 C C . TRP A 1 110 ? -11.867 31.514 15.709 1.00 22.99 110 TRP A C 1
ATOM 759 O O . TRP A 1 110 ? -12.287 30.583 16.404 1.00 25.69 110 TRP A O 1
ATOM 770 N N . ILE A 1 111 ? -12.636 32.269 14.941 1.00 20.41 111 ILE A N 1
ATOM 771 C CA . ILE A 1 111 ? -14.014 31.937 14.638 1.00 23.56 111 ILE A CA 1
ATOM 772 C C . ILE A 1 111 ? -14.050 31.073 13.395 1.00 27.38 111 ILE A C 1
ATOM 773 O O . ILE A 1 111 ? -13.436 31.409 12.384 1.00 22.88 111 ILE A O 1
ATOM 778 N N . SER A 1 112 ? -14.759 29.956 13.467 1.00 21.76 112 SER A N 1
ATOM 779 C CA . SER A 1 112 ? -14.898 29.098 12.301 1.00 19.54 112 SER A CA 1
ATOM 780 C C . SER A 1 112 ? -16.202 29.411 11.574 1.00 24.07 112 SER A C 1
ATOM 781 O O . SER A 1 112 ? -17.287 29.010 12.000 1.00 23.67 112 SER A O 1
ATOM 784 N N . LEU A 1 113 ? -16.087 30.154 10.480 1.00 22.21 113 LEU A N 1
ATOM 785 C CA . LEU A 1 113 ? -17.216 30.372 9.594 1.00 21.84 113 LEU A CA 1
ATOM 786 C C . LEU A 1 113 ? -17.509 29.079 8.839 1.00 19.66 113 LEU A C 1
ATOM 787 O O . LEU A 1 113 ? -18.668 28.749 8.568 1.00 25.11 113 LEU A O 1
ATOM 792 N N . ALA A 1 114 ? -16.445 28.349 8.500 1.00 20.01 114 ALA A N 1
ATOM 793 C CA . ALA A 1 114 ? -16.573 27.004 7.961 1.00 19.60 114 ALA A CA 1
ATOM 794 C 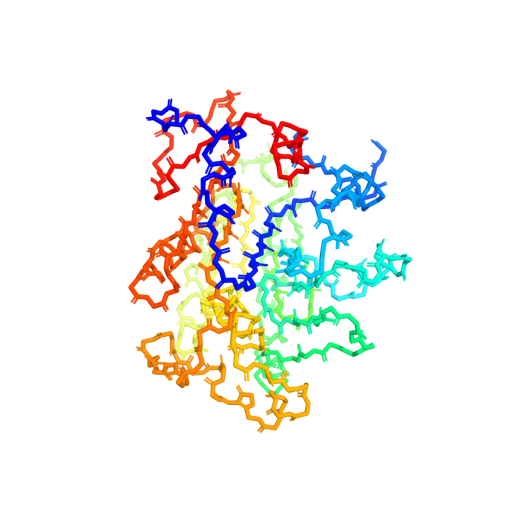C . ALA A 1 114 ? -17.272 26.125 8.992 1.00 24.84 114 ALA A C 1
ATOM 795 O O . ALA A 1 114 ? -17.009 26.239 10.190 1.00 26.73 114 ALA A O 1
ATOM 797 N N . ASP A 1 115 ? -18.182 25.275 8.526 1.00 21.62 115 ASP A N 1
ATOM 798 C CA . ASP A 1 115 ? -18.838 24.304 9.393 1.00 22.63 115 ASP A CA 1
ATOM 799 C C . ASP A 1 115 ? -18.001 23.036 9.488 1.00 24.33 115 ASP A C 1
ATOM 800 O O . ASP A 1 115 ? -17.677 22.433 8.470 1.00 23.19 115 ASP A O 1
ATOM 805 N N . LYS A 1 116 ? -17.651 22.626 10.705 1.00 24.19 116 LYS A N 1
ATOM 806 C CA . LYS A 1 116 ? -16.730 21.512 10.872 1.00 26.18 116 LYS A CA 1
ATOM 807 C C . LYS A 1 116 ? -17.325 20.196 10.373 1.00 27.32 116 LYS A C 1
ATOM 808 O O . LYS A 1 116 ? -16.595 19.347 9.863 1.00 24.23 116 LYS A O 1
ATOM 814 N N . ASP A 1 117 ? -18.640 20.029 10.510 1.00 28.32 117 ASP A N 1
ATOM 815 C CA . ASP A 1 117 ? -19.294 18.825 9.996 1.00 27.38 117 ASP A CA 1
ATOM 816 C C . ASP A 1 117 ? -19.219 18.777 8.470 1.00 24.24 117 ASP A C 1
ATOM 817 O O . ASP A 1 117 ? -19.013 17.715 7.883 1.00 26.61 117 ASP A O 1
ATOM 822 N N . GLU A 1 118 ? -19.379 19.928 7.828 1.00 24.59 118 GLU A N 1
ATOM 823 C CA . GLU A 1 118 ? -19.168 20.015 6.386 1.00 21.67 118 GLU A CA 1
ATOM 824 C C . GLU A 1 118 ? -17.731 19.651 6.021 1.00 21.17 118 GLU A C 1
ATOM 825 O O . GLU A 1 118 ? -17.493 18.866 5.101 1.00 26.67 118 GLU A O 1
ATOM 831 N N . LEU A 1 119 ? -16.772 20.224 6.743 1.00 23.61 119 LEU A N 1
ATOM 832 C CA . LEU A 1 119 ? -15.360 19.927 6.509 1.00 22.17 119 LEU A CA 1
ATOM 833 C C . LEU A 1 119 ? -15.052 18.446 6.678 1.00 23.99 119 LEU A C 1
ATOM 834 O O . LEU A 1 119 ? -14.415 17.836 5.819 1.00 22.10 119 LEU A O 1
ATOM 839 N N . ASN A 1 120 ? -15.495 17.873 7.793 1.00 26.83 120 ASN A N 1
ATOM 840 C CA . ASN A 1 120 ? -15.276 16.453 8.050 1.00 28.81 120 ASN A CA 1
ATOM 841 C C . ASN A 1 120 ? -15.863 15.570 6.957 1.00 30.22 120 ASN A C 1
ATOM 842 O O . ASN A 1 120 ? -15.299 14.523 6.626 1.00 28.41 120 ASN A O 1
ATOM 847 N N . SER A 1 121 ? -16.985 16.001 6.389 1.00 23.65 121 SER A N 1
ATOM 848 C CA . SER A 1 121 ? -17.685 15.203 5.385 1.00 27.40 121 SER A CA 1
ATOM 849 C C . SER A 1 121 ? -17.110 15.328 3.973 1.00 31.17 121 SER A C 1
ATOM 850 O O . SER A 1 121 ? -17.024 14.335 3.254 1.00 31.45 121 SER A O 1
ATOM 853 N N . TRP A 1 122 ? -16.715 16.536 3.574 1.00 26.48 122 TRP A N 1
ATOM 854 C CA . TRP A 1 122 ? -16.361 16.779 2.173 1.00 25.94 122 TRP A CA 1
ATOM 855 C C . TRP A 1 122 ? -14.864 16.868 1.892 1.00 23.14 122 TRP A C 1
ATOM 856 O O . TRP A 1 122 ? -14.414 16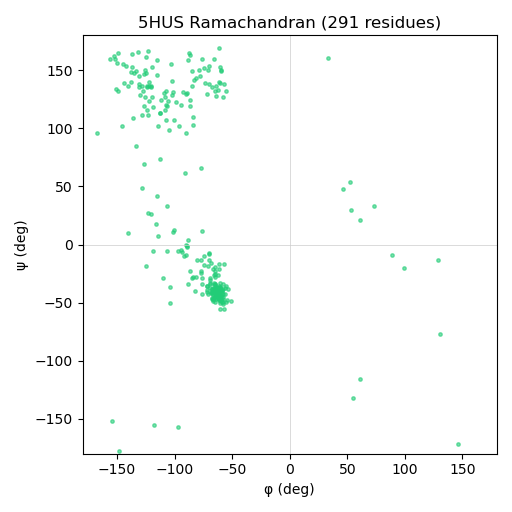.435 0.832 1.00 23.69 122 TRP A O 1
ATOM 867 N N . MET A 1 123 ? -14.101 17.442 2.818 1.00 25.07 123 MET A N 1
ATOM 868 C CA . MET A 1 123 ? -12.662 17.609 2.595 1.00 20.05 123 MET A CA 1
ATOM 869 C C . MET A 1 123 ? -11.942 16.293 2.240 1.00 21.00 123 MET A C 1
ATOM 870 O O . MET A 1 123 ? -11.178 16.271 1.276 1.00 22.73 123 MET A O 1
ATOM 875 N N . PRO A 1 124 ? -12.183 15.194 2.993 1.00 27.16 124 PRO A N 1
ATOM 876 C CA . PRO A 1 124 ? -11.460 13.967 2.625 1.00 30.08 124 PRO A CA 1
ATOM 877 C C . PRO A 1 124 ? -11.761 13.489 1.203 1.00 23.53 124 PRO A C 1
ATOM 878 O O . PRO A 1 124 ? -10.846 13.016 0.516 1.00 26.77 124 PRO A O 1
ATOM 882 N N . GLU A 1 125 ? -13.009 13.643 0.770 1.00 21.52 125 GLU A N 1
ATOM 883 C CA . GLU A 1 125 ? -13.408 13.268 -0.583 1.00 33.49 125 GLU A CA 1
ATOM 884 C C . GLU A 1 125 ? -12.728 14.156 -1.617 1.00 27.05 125 GLU A C 1
ATOM 885 O O . GLU A 1 125 ? -12.241 13.673 -2.640 1.00 26.74 125 GLU A O 1
ATOM 891 N N . ILE A 1 126 ? -12.693 15.457 -1.344 1.00 26.10 126 ILE A N 1
ATOM 892 C CA . ILE A 1 126 ? -12.050 16.403 -2.248 1.00 21.79 126 ILE A CA 1
ATOM 893 C C . ILE A 1 126 ? -10.557 16.119 -2.373 1.00 24.15 126 ILE A C 1
ATOM 894 O O . ILE A 1 126 ? -10.014 16.088 -3.479 1.00 26.78 126 ILE A O 1
ATOM 899 N N . VAL A 1 127 ? -9.899 15.896 -1.238 1.00 23.07 127 VAL A N 1
ATOM 900 C CA . VAL A 1 127 ? -8.463 15.628 -1.225 1.00 22.19 127 VAL A CA 1
ATOM 901 C C . VAL A 1 127 ? -8.121 14.356 -2.001 1.00 25.52 127 VAL A C 1
ATOM 902 O O . VAL A 1 127 ? -7.165 14.330 -2.782 1.00 27.88 127 VAL A O 1
ATOM 906 N N . LYS A 1 128 ? -8.913 13.312 -1.786 1.00 27.52 128 LYS A N 1
ATOM 907 C CA . LYS A 1 128 ? -8.727 12.038 -2.472 1.00 29.25 128 LYS A CA 1
ATOM 908 C C . LYS A 1 128 ? -8.855 12.213 -3.983 1.00 28.12 128 LYS A C 1
ATOM 909 O O . LYS A 1 128 ? -8.044 11.692 -4.753 1.00 30.57 128 LYS A O 1
ATOM 915 N N . LEU A 1 129 ? -9.866 12.968 -4.395 1.00 26.57 129 LEU A N 1
ATOM 916 C CA . LEU A 1 129 ? -10.093 13.258 -5.806 1.00 27.81 129 LEU A CA 1
ATOM 917 C C . LEU A 1 129 ? -8.890 13.991 -6.406 1.00 35.98 129 LEU A C 1
ATOM 918 O O . LEU A 1 129 ? -8.363 13.589 -7.446 1.00 29.55 129 LEU A O 1
ATOM 923 N N . VAL A 1 130 ? -8.445 15.054 -5.743 1.00 24.77 130 VAL A N 1
ATOM 924 C CA . VAL A 1 130 ? -7.306 15.826 -6.233 1.00 29.72 130 VAL A CA 1
ATOM 925 C C . VAL A 1 130 ? -6.038 14.977 -6.285 1.00 30.50 130 VAL A C 1
ATOM 926 O O . VAL A 1 130 ? -5.260 15.068 -7.238 1.00 28.94 130 VAL A O 1
ATOM 930 N N . GLU A 1 131 ? -5.842 14.130 -5.279 1.00 27.26 131 GLU A N 1
ATOM 931 C CA . GLU A 1 131 ? -4.638 13.302 -5.228 1.00 28.70 131 GLU A CA 1
ATOM 932 C C . GLU A 1 131 ? -4.594 12.310 -6.392 1.00 33.31 131 GLU A C 1
ATOM 933 O O . GLU A 1 131 ? -3.520 12.016 -6.916 1.00 33.85 131 GLU A O 1
ATOM 939 N N . SER A 1 132 ? -5.761 11.825 -6.811 1.00 32.61 132 SER A N 1
ATOM 940 C CA . SER A 1 132 ? -5.845 10.899 -7.940 1.00 34.37 132 SER A CA 1
ATOM 941 C C . SER A 1 132 ? -5.500 11.588 -9.260 1.00 37.97 132 SER A C 1
ATOM 942 O O . SER A 1 132 ? -5.019 10.947 -10.195 1.00 34.99 132 SER A O 1
ATOM 945 N N . LYS A 1 133 ? -5.753 12.891 -9.337 1.00 28.64 133 LYS A N 1
ATOM 946 C CA . LYS A 1 133 ? -5.358 13.672 -10.502 1.00 28.35 133 LYS A CA 1
ATOM 947 C C . LYS A 1 133 ? -3.848 13.857 -10.517 1.00 34.60 133 LYS A C 1
ATOM 948 O O . LYS A 1 133 ? -3.218 13.813 -11.574 1.00 30.94 133 LYS A O 1
ATOM 954 N N . VAL A 1 134 ? -3.280 14.079 -9.335 1.00 31.10 134 VAL A N 1
ATOM 955 C CA . VAL A 1 134 ? -1.842 14.272 -9.197 1.00 30.16 134 VAL A CA 1
ATOM 956 C C . VAL A 1 134 ? -1.088 13.063 -9.736 1.00 28.16 134 VAL A C 1
ATOM 957 O O . VAL A 1 134 ? -0.092 13.211 -10.444 1.00 33.23 134 VAL A O 1
ATOM 961 N N . GLU A 1 135 ? -1.582 11.869 -9.416 1.00 37.07 135 GLU A N 1
ATOM 962 C CA . GLU A 1 135 ? -0.957 10.626 -9.864 1.00 42.64 135 GLU A CA 1
ATOM 963 C C . GLU A 1 135 ? -0.864 10.543 -11.384 1.00 38.69 135 GLU A C 1
ATOM 964 O O . GLU A 1 135 ? 0.130 10.064 -11.925 1.00 58.91 135 GLU A O 1
ATOM 970 N N . ARG A 1 136 ? -1.896 11.023 -12.070 1.00 41.30 136 ARG A N 1
ATOM 971 C CA . ARG A 1 136 ? -1.967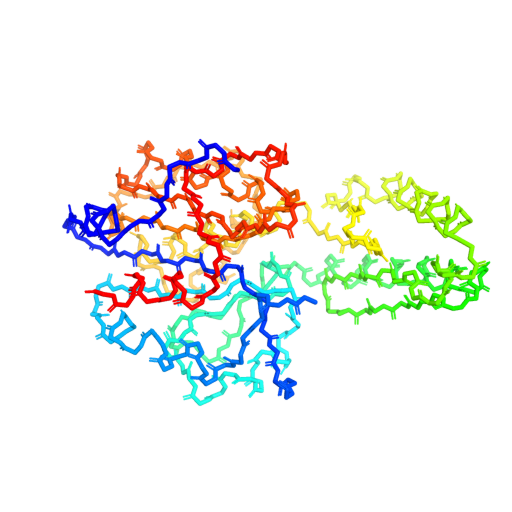 10.902 -13.521 1.00 43.62 136 ARG A CA 1
ATOM 972 C C . ARG A 1 136 ? -1.321 12.090 -14.236 1.00 46.63 136 ARG A C 1
ATOM 973 O O . ARG A 1 136 ? -1.255 12.118 -15.465 1.00 43.51 136 ARG A O 1
ATOM 981 N N . LEU A 1 137 ? -0.834 13.059 -13.465 1.00 36.20 137 LEU A N 1
ATOM 982 C CA . LEU A 1 137 ? -0.184 14.239 -14.031 1.00 31.59 137 LEU A CA 1
ATOM 983 C C . LEU A 1 137 ? 1.122 14.550 -13.299 1.00 38.03 137 LEU A C 1
ATOM 984 O O . LEU A 1 137 ? 1.144 15.367 -12.375 1.00 33.80 137 LEU A O 1
ATOM 989 N N . PRO A 1 138 ? 2.219 13.895 -13.710 1.00 41.59 138 PRO A N 1
ATOM 990 C CA . PRO A 1 138 ? 3.513 14.056 -13.035 1.00 31.42 138 PRO A CA 1
ATOM 991 C C . PRO A 1 138 ? 3.975 15.509 -13.006 1.00 40.00 138 PRO A C 1
ATOM 992 O O . PRO A 1 138 ? 3.825 16.233 -13.994 1.00 33.08 138 PRO A O 1
ATOM 996 N N . GLY A 1 139 ? 4.518 15.928 -11.868 1.00 33.71 139 GLY A N 1
ATOM 997 C CA . GLY A 1 139 ? 4.944 17.301 -11.689 1.00 28.45 139 GLY A CA 1
ATOM 998 C C . GLY A 1 139 ? 3.915 18.121 -10.928 1.00 30.18 139 GLY A C 1
ATOM 999 O O . GLY A 1 139 ? 4.234 19.170 -10.365 1.00 29.80 139 GLY A O 1
ATOM 1000 N N . SER A 1 140 ? 2.675 17.647 -10.912 1.00 28.63 140 SER A N 1
ATOM 1001 C CA . SER A 1 140 ? 1.624 18.359 -10.195 1.00 34.39 140 SER A CA 1
ATOM 1002 C C . SER A 1 140 ? 1.608 17.920 -8.738 1.00 35.33 140 SER A C 1
ATOM 1003 O O . SER A 1 140 ? 2.190 16.894 -8.388 1.00 28.89 140 SER A O 1
ATOM 1006 N N . PHE A 1 141 ? 0.957 18.704 -7.883 1.00 31.35 141 PHE A N 1
ATOM 1007 C CA . PHE A 1 141 ? 0.845 18.325 -6.483 1.00 27.30 141 PHE A CA 1
ATOM 1008 C C . PHE A 1 141 ? -0.401 18.897 -5.823 1.00 27.83 141 PHE A C 1
ATOM 1009 O O . PHE A 1 141 ? -1.029 19.823 -6.335 1.00 25.63 141 PHE A O 1
ATOM 1017 N N . CYS A 1 142 ? -0.753 18.308 -4.686 1.00 24.78 142 CYS A N 1
ATOM 1018 C CA . CYS A 1 142 ? -1.948 18.678 -3.944 1.00 28.37 142 CYS A CA 1
ATOM 1019 C C . CYS A 1 142 ? -1.580 19.395 -2.652 1.00 28.93 142 CYS A C 1
ATOM 1020 O O . CYS A 1 142 ? -0.736 18.924 -1.896 1.00 28.62 142 CYS A O 1
ATOM 1023 N N . GLU A 1 143 ? -2.213 20.539 -2.415 1.00 23.05 143 GLU A N 1
ATOM 1024 C CA . GLU A 1 143 ? -2.074 21.254 -1.160 1.00 23.53 143 GLU A CA 1
ATOM 1025 C C . GLU A 1 143 ? -3.408 21.204 -0.430 1.00 26.96 143 GLU A C 1
ATOM 1026 O O . GLU A 1 143 ? -4.397 21.759 -0.904 1.00 25.70 143 GLU A O 1
ATOM 1032 N N . ALA A 1 144 ? -3.444 20.514 0.705 1.00 20.57 144 ALA A N 1
ATOM 1033 C CA . ALA A 1 144 ? -4.668 20.420 1.485 1.00 20.97 144 ALA A CA 1
ATOM 1034 C C . ALA A 1 144 ? -4.548 21.251 2.758 1.00 21.75 144 ALA A C 1
ATOM 1035 O O . ALA A 1 144 ? -3.707 20.974 3.604 1.00 22.11 144 ALA A O 1
ATOM 1037 N N . LEU A 1 145 ? -5.368 22.291 2.874 1.00 18.51 145 LEU A N 1
ATOM 1038 C CA . LEU A 1 145 ? -5.429 23.062 4.109 1.00 16.66 145 LEU A CA 1
ATOM 1039 C C . LEU A 1 145 ? -6.614 22.534 4.933 1.00 19.33 145 LEU A C 1
ATOM 1040 O O . LEU A 1 145 ? -7.028 21.388 4.743 1.00 20.66 145 LEU A O 1
ATOM 1045 N N . ASP A 1 146 ? -7.163 23.333 5.843 1.00 17.67 146 ASP A N 1
ATOM 1046 C CA . ASP A 1 146 ? -8.222 22.817 6.710 1.00 19.14 146 ASP A CA 1
ATOM 1047 C C . ASP A 1 146 ? -9.603 22.899 6.063 1.00 18.56 146 ASP A C 1
ATOM 1048 O O . ASP A 1 146 ? -10.479 22.078 6.355 1.00 20.49 146 ASP A O 1
ATOM 1053 N N . ALA A 1 147 ? -9.793 23.875 5.175 1.00 17.04 147 ALA A N 1
ATOM 1054 C CA . ALA A 1 147 ? -11.099 24.103 4.554 1.00 19.86 147 ALA A CA 1
ATOM 1055 C C . ALA A 1 147 ? -10.987 24.456 3.074 1.00 20.21 147 ALA A C 1
ATOM 1056 O O . ALA A 1 147 ? -11.967 24.863 2.449 1.00 25.02 147 ALA A O 1
ATOM 1058 N N . THR A 1 148 ? -9.790 24.308 2.517 1.00 16.61 148 THR A N 1
ATOM 1059 C CA . THR A 1 148 ? -9.583 24.546 1.097 1.00 18.03 148 THR A CA 1
ATOM 1060 C C . THR A 1 148 ? -8.607 23.519 0.560 1.00 16.63 148 THR A C 1
ATOM 1061 O O . THR A 1 148 ? -7.798 22.969 1.308 1.00 18.18 148 THR A O 1
ATOM 1065 N N . VAL A 1 149 ? -8.713 23.230 -0.730 1.00 20.77 149 VAL A N 1
ATOM 1066 C CA . VAL A 1 149 ? -7.781 22.322 -1.385 1.00 19.85 149 VAL A CA 1
ATOM 1067 C C . VAL A 1 149 ? -7.300 22.997 -2.659 1.00 22.34 149 VAL A C 1
ATOM 1068 O O . VAL A 1 149 ? -8.096 23.591 -3.393 1.00 22.22 149 VAL A O 1
ATOM 1072 N N . ARG A 1 150 ? -5.998 22.927 -2.911 1.00 18.66 150 ARG A N 1
ATOM 1073 C CA . ARG A 1 150 ? -5.447 23.534 -4.115 1.00 23.21 150 ARG A CA 1
ATOM 1074 C C . ARG A 1 150 ? -4.653 22.512 -4.923 1.00 28.61 150 ARG A C 1
ATOM 1075 O O . ARG A 1 150 ? -3.765 21.839 -4.402 1.00 27.59 150 ARG A O 1
ATOM 1083 N N . PHE A 1 151 ? -5.002 22.401 -6.201 1.00 21.70 151 PHE A N 1
ATOM 1084 C CA . PHE A 1 151 ? -4.352 21.479 -7.122 1.00 21.95 151 PHE A CA 1
ATOM 1085 C C . PHE A 1 151 ? -3.362 22.277 -7.965 1.00 25.08 151 PHE A C 1
ATOM 1086 O O . PHE A 1 151 ? -3.764 23.043 -8.834 1.00 25.34 151 PHE A O 1
ATOM 1094 N N . HIS A 1 152 ? -2.070 22.106 -7.698 1.00 22.91 152 HIS A N 1
ATOM 1095 C CA . HIS A 1 152 ? -1.033 22.872 -8.384 1.00 27.84 152 HIS A CA 1
ATOM 1096 C C . HIS A 1 152 ? -0.500 22.140 -9.613 1.00 23.09 152 HIS A C 1
ATOM 1097 O O . HIS A 1 152 ? -0.142 20.969 -9.535 1.00 27.32 152 HIS A O 1
ATOM 1104 N N . ALA A 1 153 ? -0.430 22.841 -10.739 1.00 26.64 153 ALA A N 1
ATOM 1105 C CA . ALA A 1 153 ? 0.130 22.263 -11.955 1.00 29.09 153 ALA A CA 1
ATOM 1106 C C . ALA A 1 153 ? 1.608 21.939 -11.759 1.00 26.43 153 ALA A C 1
ATOM 1107 O O . ALA A 1 153 ? 2.106 20.943 -12.279 1.00 24.74 153 ALA A O 1
ATOM 1109 N N . GLY A 1 154 ? 2.297 22.786 -11.000 1.00 28.18 154 GLY A N 1
ATOM 1110 C CA . GLY A 1 154 ? 3.709 22.590 -10.732 1.00 27.97 154 GLY A CA 1
ATOM 1111 C C . GLY A 1 154 ? 4.496 22.462 -12.021 1.00 31.16 154 GLY A C 1
ATOM 1112 O O . GLY A 1 154 ? 4.308 23.246 -12.951 1.00 33.60 154 GLY A O 1
ATOM 1113 N N . LYS A 1 155 ? 5.348 21.445 -12.084 1.00 35.35 155 LYS A N 1
ATOM 1114 C CA . LYS A 1 155 ? 6.240 21.257 -13.223 1.00 34.88 155 LYS A CA 1
ATOM 1115 C C . LYS A 1 155 ? 5.510 20.729 -14.456 1.00 38.13 155 LYS A C 1
ATOM 1116 O O . LYS A 1 155 ? 6.025 20.823 -15.570 1.00 42.18 155 LYS A O 1
ATOM 1122 N N . SER A 1 156 ? 4.313 20.180 -14.265 1.00 30.14 156 SER A N 1
ATOM 1123 C CA . SER A 1 156 ? 3.544 19.656 -15.393 1.00 29.81 156 SER A CA 1
ATOM 1124 C C . SER A 1 156 ? 3.215 20.772 -16.377 1.00 35.01 156 SER A C 1
ATOM 1125 O O . SER A 1 156 ? 3.026 20.526 -17.569 1.00 37.46 156 SER A O 1
ATOM 1128 N N . PHE A 1 157 ? 3.163 21.999 -15.866 1.00 30.32 157 PHE A N 1
ATOM 1129 C CA . PHE A 1 157 ? 2.812 23.170 -16.664 1.00 34.67 157 PHE A CA 1
ATOM 1130 C C . PHE A 1 157 ? 3.900 23.501 -17.677 1.00 43.11 157 PHE A C 1
ATOM 1131 O O . PHE A 1 157 ? 3.613 23.999 -18.766 1.00 40.20 157 PHE A O 1
ATOM 1139 N N . SER A 1 158 ? 5.150 23.238 -17.310 1.00 36.26 158 SER A N 1
ATOM 1140 C CA . SER A 1 158 ? 6.268 23.498 -18.209 1.00 30.10 158 SER A CA 1
ATOM 1141 C C . SER A 1 158 ? 6.534 22.283 -19.099 1.00 36.28 158 SER A C 1
ATOM 1142 O O . SER A 1 158 ? 6.917 22.426 -20.260 1.00 36.28 158 SER A O 1
ATOM 1145 N N . GLU A 1 159 ? 6.317 21.090 -18.555 1.00 32.23 159 GLU A N 1
ATOM 1146 C CA . GLU A 1 159 ? 6.496 19.855 -19.314 1.00 34.17 159 GLU A CA 1
ATOM 1147 C C . GLU A 1 159 ? 5.525 19.763 -20.492 1.00 39.07 159 GLU A C 1
ATOM 1148 O O . GLU A 1 159 ? 5.881 19.268 -21.563 1.00 34.68 159 GLU A O 1
ATOM 1154 N N . ASP A 1 160 ? 4.301 20.240 -20.286 1.00 29.08 160 ASP A N 1
ATOM 1155 C CA . ASP A 1 160 ? 3.307 20.328 -21.352 1.00 29.20 160 ASP A CA 1
ATOM 1156 C C . ASP A 1 160 ? 2.148 21.194 -20.869 1.00 34.92 160 ASP A C 1
ATOM 1157 O O . ASP A 1 160 ? 1.246 20.710 -20.190 1.00 32.19 160 ASP A O 1
ATOM 1162 N N . ARG A 1 161 ? 2.181 22.475 -21.221 1.00 33.08 161 ARG A N 1
ATOM 1163 C CA . ARG A 1 161 ? 1.185 23.423 -20.736 1.00 33.42 161 ARG A CA 1
ATOM 1164 C C . ARG A 1 161 ? -0.226 23.030 -21.169 1.00 39.55 161 ARG A C 1
ATOM 1165 O O . ARG A 1 161 ? -1.186 23.198 -20.414 1.00 38.43 161 ARG A O 1
ATOM 1173 N N . GLU A 1 162 ? -0.339 22.493 -22.378 1.00 38.20 162 GLU A N 1
ATOM 1174 C CA . GLU A 1 162 ? -1.631 22.097 -22.930 1.00 37.93 162 GLU A CA 1
ATOM 1175 C C . GLU A 1 162 ? -2.242 20.934 -22.153 1.00 36.53 162 GLU A C 1
ATOM 1176 O O . GLU A 1 162 ? -3.422 20.959 -21.810 1.00 40.79 162 GLU A O 1
ATOM 1182 N N . ARG A 1 163 ? -1.435 19.914 -21.882 1.00 39.59 163 ARG A N 1
ATOM 1183 C CA . ARG A 1 163 ? -1.892 18.767 -21.104 1.00 43.10 163 ARG A CA 1
ATOM 1184 C C . ARG A 1 163 ? -2.271 19.194 -19.691 1.00 40.87 163 ARG A C 1
ATOM 1185 O O . ARG A 1 163 ? -3.273 18.736 -19.138 1.00 40.69 163 ARG A O 1
ATOM 1193 N N . SER A 1 164 ? -1.459 20.076 -19.118 1.00 39.90 164 SER A N 1
ATOM 1194 C CA . SER A 1 164 ? -1.696 20.584 -17.774 1.00 39.43 164 SER A CA 1
ATOM 1195 C C . SER A 1 164 ? -3.035 21.310 -17.688 1.00 36.05 164 SER A C 1
ATOM 1196 O O . SER A 1 164 ? -3.879 20.968 -16.857 1.00 37.61 164 SER A O 1
ATOM 1199 N N . LEU A 1 165 ? -3.228 22.305 -18.552 1.00 33.83 165 LEU A N 1
ATOM 1200 C CA . LEU A 1 165 ? -4.476 23.067 -18.588 1.00 31.24 165 LEU A CA 1
ATOM 1201 C C . LEU A 1 165 ? -5.682 22.174 -18.852 1.00 41.30 165 LEU A C 1
ATOM 1202 O O . LEU A 1 165 ? -6.757 22.380 -18.280 1.00 30.02 165 LEU A O 1
ATOM 1207 N N . ASP A 1 166 ? -5.499 21.191 -19.730 1.00 38.07 166 ASP A N 1
ATOM 1208 C CA . ASP A 1 166 ? -6.553 20.236 -20.040 1.00 38.38 166 ASP A CA 1
ATOM 1209 C C . ASP A 1 166 ? -6.946 19.455 -18.791 1.00 39.59 166 ASP A C 1
ATOM 1210 O O . ASP A 1 166 ? -8.131 19.307 -18.486 1.00 36.26 166 ASP A O 1
ATOM 1215 N N . THR A 1 167 ? -5.943 18.966 -18.066 1.00 34.18 167 THR A N 1
ATOM 1216 C CA . THR A 1 167 ? -6.183 18.184 -16.859 1.00 34.17 167 THR A CA 1
ATOM 1217 C C . THR A 1 167 ? -6.843 19.028 -15.771 1.00 32.99 167 THR A C 1
ATOM 1218 O O . THR A 1 167 ? -7.746 18.558 -15.075 1.00 31.82 167 THR A O 1
ATOM 1222 N N . MET A 1 168 ? -6.409 20.277 -15.634 1.00 31.52 168 MET A N 1
ATOM 1223 C CA . MET A 1 168 ? -6.993 21.168 -14.634 1.00 25.26 168 MET A CA 1
ATOM 1224 C C . MET A 1 168 ? -8.442 21.512 -14.984 1.00 36.14 168 MET A C 1
ATOM 1225 O O . MET A 1 168 ? -9.304 21.545 -14.108 1.00 28.55 168 MET A O 1
ATOM 1230 N N . GLY A 1 169 ? -8.714 21.754 -16.262 1.00 33.75 169 GLY A N 1
ATOM 1231 C CA . GLY A 1 169 ? -10.073 22.036 -16.702 1.00 26.87 169 GLY A CA 1
ATOM 1232 C C . GLY A 1 169 ? -10.976 20.832 -16.498 1.00 32.43 169 GLY A C 1
ATOM 1233 O O . GLY A 1 169 ? -12.144 20.968 -16.121 1.00 30.82 169 GLY A O 1
ATOM 1234 N N . GLU A 1 170 ? -10.425 19.646 -16.740 1.00 29.13 170 GLU A N 1
ATOM 1235 C CA . GLU A 1 170 ? -11.149 18.398 -16.537 1.00 33.05 170 GLU A CA 1
ATOM 1236 C C . GLU A 1 170 ? -11.499 18.226 -15.060 1.00 32.72 170 GLU A C 1
ATOM 1237 O O . GLU A 1 170 ? -12.606 17.811 -14.708 1.00 30.98 170 GLU A O 1
ATOM 1243 N N . THR A 1 171 ? -10.536 18.561 -14.208 1.00 28.94 171 THR A N 1
ATOM 1244 C CA . THR A 1 171 ? -10.680 18.451 -12.763 1.00 26.70 171 THR A CA 1
ATOM 1245 C C . THR A 1 171 ? -11.722 19.421 -12.222 1.00 23.06 171 THR A C 1
ATOM 1246 O O . THR A 1 171 ? -12.510 19.077 -11.337 1.00 26.80 171 THR A O 1
ATOM 1250 N N . ILE A 1 172 ? -11.730 20.636 -12.761 1.00 24.85 172 ILE A N 1
ATOM 1251 C CA . ILE A 1 172 ? -12.753 21.616 -12.415 1.00 22.22 172 ILE A CA 1
ATOM 1252 C C . ILE A 1 172 ? -14.163 21.088 -12.709 1.00 31.15 172 ILE A C 1
ATOM 1253 O O . ILE A 1 172 ? -15.066 21.212 -11.877 1.00 25.00 172 ILE A O 1
ATOM 1258 N N . GLN A 1 173 ? -14.349 20.488 -13.883 1.00 32.80 173 GLN A N 1
ATOM 1259 C CA . GLN A 1 173 ? -15.655 19.935 -14.247 1.00 26.24 173 GLN A CA 1
ATOM 1260 C C . GLN A 1 173 ? -16.045 18.787 -13.322 1.00 26.77 173 GLN A C 1
ATOM 1261 O O . GLN A 1 173 ? -17.190 18.704 -12.874 1.00 33.19 173 GLN A O 1
ATOM 1267 N N . HIS A 1 174 ? -15.084 17.910 -13.045 1.00 26.17 174 HIS A N 1
ATOM 1268 C CA . HIS A 1 174 ? -15.267 16.764 -12.150 1.00 27.27 174 HIS A CA 1
ATOM 1269 C C . HIS A 1 174 ? -15.720 17.219 -10.756 1.00 33.17 174 HIS A C 1
ATOM 1270 O O . HIS A 1 174 ? -16.759 16.783 -10.252 1.00 26.53 174 HIS A O 1
ATOM 1277 N N . ILE A 1 175 ? -14.946 18.107 -10.143 1.00 26.90 175 ILE A N 1
ATOM 1278 C CA . ILE A 1 175 ? -15.284 18.618 -8.818 1.00 25.25 175 ILE A CA 1
ATOM 1279 C C . ILE A 1 175 ? -16.611 19.375 -8.795 1.00 25.58 175 ILE A C 1
ATOM 1280 O O . ILE A 1 175 ? -17.421 19.195 -7.882 1.00 26.36 175 ILE A O 1
ATOM 1285 N N . ASN A 1 176 ? -16.852 20.218 -9.794 1.00 24.86 176 ASN A N 1
ATOM 1286 C CA . ASN A 1 176 ? -18.076 21.005 -9.790 1.00 24.03 176 ASN A CA 1
ATOM 1287 C C . ASN A 1 176 ? -19.299 20.124 -9.983 1.00 29.55 176 ASN A C 1
ATOM 1288 O O . ASN A 1 176 ? -20.321 20.342 -9.344 1.00 26.27 176 ASN A O 1
ATOM 1293 N N . THR A 1 177 ? -19.186 19.112 -10.836 1.00 22.99 177 THR A N 1
ATOM 1294 C CA . THR A 1 177 ? -20.314 18.205 -11.052 1.00 24.69 177 THR A CA 1
ATOM 1295 C C . THR A 1 177 ? -20.713 17.528 -9.742 1.00 26.77 177 THR A C 1
ATOM 1296 O O . THR A 1 177 ? -21.895 17.459 -9.400 1.00 31.85 177 THR A O 1
ATOM 1300 N N . LEU A 1 178 ? -19.718 17.068 -8.990 1.00 27.73 178 LEU A N 1
ATOM 1301 C CA . LEU A 1 178 ? -19.973 16.285 -7.785 1.00 27.90 178 LEU A CA 1
ATOM 1302 C C . LEU A 1 178 ? -20.250 17.111 -6.525 1.00 27.55 178 LEU A C 1
ATOM 1303 O O . LEU A 1 178 ? -20.943 16.637 -5.626 1.00 28.19 178 LEU A O 1
ATOM 1308 N N . PHE A 1 179 ? -19.717 18.326 -6.439 1.00 21.39 179 PHE A N 1
ATOM 1309 C CA . PHE A 1 179 ? -19.826 19.070 -5.183 1.00 23.58 179 PHE A CA 1
ATOM 1310 C C . PHE A 1 179 ? -20.582 20.390 -5.243 1.00 21.26 179 PHE A C 1
ATOM 1311 O O .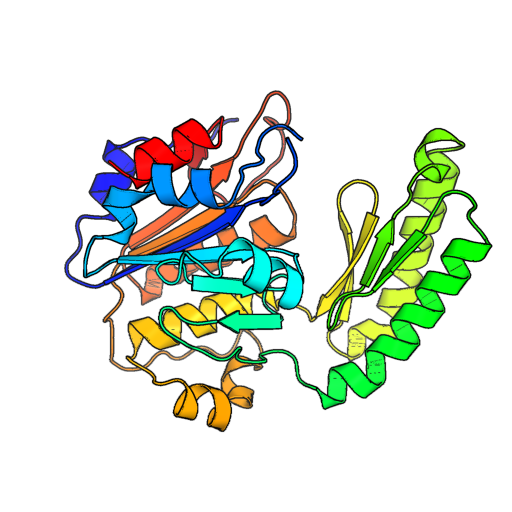 PHE A 1 179 ? -20.802 21.019 -4.207 1.00 22.83 179 PHE A O 1
ATOM 1319 N N . GLU A 1 180 ? -20.984 20.822 -6.436 1.00 23.16 180 GLU A N 1
ATOM 1320 C CA . GLU A 1 180 ? -21.720 22.075 -6.569 1.00 24.53 180 GLU A CA 1
ATOM 1321 C C . GLU A 1 180 ? -22.963 22.126 -5.669 1.00 23.99 180 GLU A C 1
ATOM 1322 O O . GLU A 1 180 ? -23.256 23.162 -5.084 1.00 20.96 180 GLU A O 1
ATOM 1328 N N . HIS A 1 181 ? -23.673 21.006 -5.531 1.00 24.01 181 HIS A N 1
ATOM 1329 C CA . HIS A 1 181 ? -24.885 20.993 -4.707 1.00 24.54 181 HIS A CA 1
ATOM 1330 C C . HIS A 1 181 ? -24.584 21.245 -3.230 1.00 23.97 181 HIS A C 1
ATOM 1331 O O . HIS A 1 181 ? -25.476 21.603 -2.467 1.00 26.27 181 HIS A O 1
ATOM 1338 N N . ASN A 1 182 ? -23.331 21.047 -2.832 1.00 20.10 182 ASN A N 1
ATOM 1339 C CA . ASN A 1 182 ? -22.915 21.320 -1.460 1.00 21.61 182 ASN A CA 1
ATOM 1340 C C . ASN A 1 182 ? -22.467 22.765 -1.251 1.00 19.54 182 ASN A C 1
ATOM 1341 O O . ASN A 1 182 ? -22.001 23.121 -0.174 1.00 25.36 182 ASN A O 1
ATOM 1346 N N . GLY A 1 183 ? -22.594 23.585 -2.286 1.00 21.04 183 GLY A N 1
ATOM 1347 C CA . GLY A 1 183 ? -22.121 24.961 -2.223 1.00 25.70 183 GLY A CA 1
ATOM 1348 C C . GLY A 1 183 ? -20.607 25.039 -2.282 1.00 24.50 183 GLY A C 1
ATOM 1349 O O . GLY A 1 183 ? -19.992 25.914 -1.669 1.00 25.75 183 GLY A O 1
ATOM 1350 N N . VAL A 1 184 ? -20.005 24.109 -3.018 1.00 21.96 184 VAL A N 1
ATOM 1351 C CA . VAL A 1 184 ? -18.556 24.051 -3.180 1.00 23.98 184 VAL A CA 1
ATOM 1352 C C . VAL A 1 184 ? -18.206 24.087 -4.666 1.00 23.79 184 VAL A C 1
ATOM 1353 O O . VAL A 1 184 ? -18.853 23.421 -5.468 1.00 26.43 184 VAL A O 1
ATOM 1357 N N . HIS A 1 185 ? -17.202 24.879 -5.037 1.00 21.83 185 HIS A N 1
ATOM 1358 C CA . HIS A 1 185 ? -16.792 24.960 -6.434 1.00 19.85 185 HIS A CA 1
ATOM 1359 C C . HIS A 1 185 ? -15.279 24.953 -6.587 1.00 21.24 185 HIS A C 1
ATOM 1360 O O . HIS A 1 185 ? -14.557 25.362 -5.681 1.00 21.06 185 HIS A O 1
ATOM 1367 N N . ALA A 1 186 ? -14.823 24.471 -7.739 1.00 19.92 186 ALA A N 1
ATOM 1368 C CA . ALA A 1 186 ? -13.421 24.563 -8.131 1.00 22.76 186 ALA A CA 1
ATOM 1369 C C . ALA A 1 186 ? -13.257 25.696 -9.142 1.00 22.99 186 ALA A C 1
ATOM 1370 O O . ALA A 1 186 ? -14.108 25.887 -10.010 1.00 27.93 186 ALA A O 1
ATOM 1372 N N . THR A 1 187 ? -12.171 26.451 -9.030 1.00 24.16 187 THR A N 1
ATOM 1373 C CA . THR A 1 187 ? -11.920 27.557 -9.950 1.00 22.39 187 THR A CA 1
ATOM 1374 C C . THR A 1 187 ? -10.463 27.528 -10.401 1.00 28.14 187 THR A C 1
ATOM 1375 O O . THR A 1 187 ? -9.591 27.102 -9.650 1.00 28.84 187 THR A O 1
ATOM 1379 N N . LEU A 1 188 ? -10.208 27.959 -11.633 1.00 25.71 188 LEU A N 1
ATOM 1380 C CA . LEU A 1 188 ? -8.840 28.075 -12.118 1.00 30.58 188 LEU A CA 1
ATOM 1381 C C . LEU A 1 188 ? -8.274 29.430 -11.734 1.00 33.86 188 LEU A C 1
ATOM 1382 O O . LEU A 1 188 ? -8.805 30.470 -12.126 1.00 28.68 188 LEU A O 1
ATOM 1387 N N . VAL A 1 189 ? -7.206 29.411 -10.948 1.00 31.58 189 VAL A N 1
ATOM 1388 C CA . VAL A 1 189 ? -6.538 30.632 -10.529 1.00 32.55 189 VAL A CA 1
ATOM 1389 C C . VAL A 1 189 ? -5.060 30.497 -10.840 1.00 36.52 189 VAL A C 1
ATOM 1390 O O . VAL A 1 189 ? -4.369 29.681 -10.229 1.00 32.58 189 VAL A O 1
ATOM 1394 N N . ARG A 1 190 ? -4.595 31.289 -11.803 1.00 41.81 190 ARG A N 1
ATOM 1395 C CA . ARG A 1 190 ? -3.226 31.199 -12.303 1.00 45.13 190 ARG A CA 1
ATOM 1396 C C . ARG A 1 190 ? -2.971 29.816 -12.891 1.00 41.51 190 ARG A C 1
ATOM 1397 O O . ARG A 1 190 ? -3.591 29.426 -13.880 1.00 45.66 190 ARG A O 1
ATOM 1405 N N . ASN A 1 191 ? -2.061 29.075 -12.271 1.00 38.71 191 ASN A N 1
ATOM 1406 C CA . ASN A 1 191 ? -1.744 27.730 -12.723 1.00 39.67 191 ASN A CA 1
ATOM 1407 C C . ASN A 1 191 ? -2.136 26.706 -11.673 1.00 36.82 191 ASN A C 1
ATOM 1408 O O . ASN A 1 191 ? -1.399 25.758 -11.402 1.00 30.00 191 ASN A O 1
ATOM 1413 N N . SER A 1 192 ? -3.307 26.909 -11.080 1.00 34.73 192 SER A N 1
ATOM 1414 C CA . SER A 1 192 ? -3.805 25.989 -10.072 1.00 28.28 192 SER A CA 1
ATOM 1415 C C . SER A 1 192 ? -5.326 25.968 -10.039 1.00 29.00 192 SER A C 1
ATOM 1416 O O . SER A 1 192 ? -5.988 26.886 -10.514 1.00 33.05 192 SER A O 1
ATOM 1419 N N . VAL A 1 193 ? -5.867 24.896 -9.482 1.00 25.47 193 VAL A N 1
ATOM 1420 C CA . VAL A 1 193 ? -7.294 24.805 -9.217 1.00 26.08 193 VAL A CA 1
ATOM 1421 C C . VAL A 1 193 ? -7.520 24.963 -7.721 1.00 26.14 193 VAL A C 1
ATOM 1422 O O . VAL A 1 193 ? -6.948 24.213 -6.934 1.00 26.99 193 VAL A O 1
ATOM 1426 N N . ILE A 1 194 ? -8.330 25.940 -7.321 1.00 25.59 194 ILE A N 1
ATOM 1427 C CA . ILE A 1 194 ? -8.665 26.070 -5.908 1.00 21.02 194 ILE A CA 1
ATOM 1428 C C . ILE A 1 194 ? -10.106 25.643 -5.652 1.00 22.81 194 ILE A C 1
ATOM 1429 O O . ILE A 1 194 ? -11.025 26.033 -6.376 1.00 20.26 194 ILE A O 1
ATOM 1434 N N . VAL A 1 195 ? -10.277 24.813 -4.628 1.00 17.86 195 VAL A N 1
ATOM 1435 C CA . VAL A 1 195 ? -11.594 24.320 -4.232 1.00 18.40 195 VAL A CA 1
ATOM 1436 C C . VAL A 1 195 ? -11.999 25.006 -2.927 1.00 18.98 195 VAL A C 1
ATOM 1437 O O . VAL A 1 195 ? -11.274 24.912 -1.924 1.00 20.17 195 VAL A O 1
ATOM 1441 N N . GLN A 1 196 ? -13.118 25.730 -2.946 1.00 18.44 196 GLN A N 1
ATOM 1442 C CA . GLN A 1 196 ? -13.579 26.409 -1.738 1.00 20.95 196 GLN A CA 1
ATOM 1443 C C . GLN A 1 196 ? -15.095 26.527 -1.668 1.00 17.97 196 GLN A C 1
ATOM 1444 O O . GLN A 1 196 ? -15.805 26.337 -2.669 1.00 20.47 196 GLN A O 1
ATOM 1450 N N . LYS A 1 197 ? -15.566 26.837 -0.464 1.00 19.39 197 LYS A N 1
ATOM 1451 C CA . LYS A 1 197 ? -16.970 27.125 -0.218 1.00 18.55 197 LYS A CA 1
ATOM 1452 C C . LYS A 1 197 ? -17.409 28.378 -0.964 1.00 21.21 197 LYS A C 1
ATOM 1453 O O . LYS A 1 197 ? -16.712 29.396 -0.963 1.00 19.10 197 LYS A O 1
ATOM 1459 N N . ASP A 1 198 ? -18.580 28.308 -1.589 1.00 18.52 198 ASP A N 1
ATOM 1460 C CA . ASP A 1 198 ? -19.125 29.442 -2.335 1.00 19.57 198 ASP A CA 1
ATOM 1461 C C . ASP A 1 198 ? -19.238 30.708 -1.494 1.00 23.07 198 ASP A C 1
ATOM 1462 O O . ASP A 1 198 ? -19.755 30.674 -0.376 1.00 21.68 198 ASP A O 1
ATOM 1467 N N . GLN A 1 199 ? -18.753 31.818 -2.055 1.00 21.79 199 GLN A N 1
ATOM 1468 C CA . GLN A 1 199 ? -18.852 33.142 -1.449 1.00 17.37 199 GLN A CA 1
ATOM 1469 C C . GLN A 1 199 ? -18.323 33.211 -0.013 1.00 20.20 199 GLN A C 1
ATOM 1470 O O . GLN A 1 199 ? -18.777 34.029 0.778 1.00 20.58 199 GLN A O 1
ATOM 1476 N N . ILE A 1 200 ? -17.346 32.379 0.326 1.00 19.98 200 ILE A N 1
ATOM 1477 C CA . ILE A 1 200 ? -16.888 32.360 1.712 1.00 20.12 200 ILE A CA 1
ATOM 1478 C C . ILE A 1 200 ? -16.155 33.672 2.061 1.00 16.63 200 ILE A C 1
ATOM 1479 O O . ILE A 1 200 ? -16.242 34.143 3.197 1.00 15.86 200 ILE A O 1
ATOM 1484 N N . SER A 1 201 ? -15.494 34.297 1.089 1.00 18.96 201 SER A N 1
ATOM 1485 C CA . SER A 1 201 ? -14.822 35.576 1.357 1.00 18.62 201 SER A CA 1
ATOM 1486 C C . SER A 1 201 ? -15.852 36.673 1.605 1.00 15.71 201 SER A C 1
ATOM 1487 O O . SER A 1 201 ? -15.665 37.538 2.460 1.00 17.58 201 SER A O 1
ATOM 1490 N N . LEU A 1 202 ? -16.952 36.626 0.859 1.00 19.17 202 LEU A N 1
ATOM 1491 C CA . LEU A 1 202 ? -18.035 37.591 1.049 1.00 23.18 202 LEU A CA 1
ATOM 1492 C C . LEU A 1 202 ? -18.653 37.433 2.428 1.00 17.62 202 LEU A C 1
ATOM 1493 O O . LEU A 1 202 ? -18.929 38.417 3.110 1.00 19.13 202 LEU A O 1
ATOM 1498 N N . LYS A 1 203 ? -18.869 36.189 2.840 1.00 17.83 203 LYS A N 1
ATOM 1499 C CA . LYS A 1 203 ? -19.470 35.921 4.141 1.00 16.37 203 LYS A CA 1
ATOM 1500 C C . LYS A 1 203 ? -18.549 36.356 5.280 1.00 16.11 203 LYS A C 1
ATOM 1501 O O . LYS A 1 203 ? -19.023 36.836 6.311 1.00 19.54 203 LYS A O 1
ATOM 1507 N N . ALA A 1 204 ? -17.239 36.207 5.091 1.00 18.39 204 ALA A N 1
ATOM 1508 C CA . ALA A 1 204 ? -16.287 36.645 6.106 1.00 18.60 204 ALA A CA 1
ATOM 1509 C C . ALA A 1 204 ? -16.259 38.166 6.223 1.00 17.79 204 ALA A C 1
ATOM 1510 O O . ALA A 1 204 ? -16.210 38.707 7.323 1.00 16.80 204 ALA A O 1
ATOM 1512 N N . ILE A 1 205 ? -16.286 38.851 5.085 1.00 15.55 205 ILE A N 1
ATOM 1513 C CA . ILE A 1 205 ? -16.305 40.304 5.091 1.00 18.43 205 ILE A CA 1
ATOM 1514 C C . ILE A 1 205 ? -17.573 40.788 5.793 1.00 20.99 205 ILE A C 1
ATOM 1515 O O . ILE A 1 205 ? -17.525 41.675 6.641 1.00 18.49 205 ILE A O 1
ATOM 1520 N N . ARG A 1 206 ? -18.700 40.161 5.471 1.00 21.44 206 ARG A N 1
ATOM 1521 C CA . ARG A 1 206 ? -19.967 40.516 6.101 1.00 17.84 206 ARG A CA 1
ATOM 1522 C C . ARG A 1 206 ? -19.915 40.286 7.607 1.00 20.04 206 ARG A C 1
ATOM 1523 O O . ARG A 1 206 ? -20.425 41.092 8.375 1.00 21.84 206 ARG A O 1
ATOM 1531 N N . LEU A 1 207 ? -19.280 39.196 8.025 1.00 19.57 207 LEU A N 1
ATOM 1532 C CA . LEU A 1 207 ? -19.142 38.888 9.448 1.00 14.73 207 LEU A CA 1
ATOM 1533 C C . LEU A 1 207 ? -18.293 39.933 10.175 1.00 18.96 207 LEU A C 1
ATOM 1534 O O . LEU A 1 207 ? -18.675 40.437 11.234 1.00 18.51 207 LEU A O 1
ATOM 1539 N N . VAL A 1 208 ? -17.127 40.244 9.618 1.00 20.99 208 VAL A N 1
ATOM 1540 C CA . VAL A 1 208 ? -16.253 41.245 10.222 1.00 17.92 208 VAL A CA 1
ATOM 1541 C C . VAL A 1 208 ? -16.944 42.605 10.269 1.00 19.05 208 VAL A C 1
ATOM 1542 O O . VAL A 1 208 ? -16.931 43.279 11.299 1.00 20.01 208 VAL A O 1
ATOM 1546 N N . LEU A 1 209 ? -17.574 42.985 9.164 1.00 16.62 209 LEU A N 1
ATOM 1547 C CA . LEU A 1 209 ? -18.323 44.236 9.118 1.00 22.82 209 LEU A CA 1
ATOM 1548 C C . LEU A 1 209 ? -19.417 44.262 10.191 1.00 24.45 209 LEU A C 1
ATOM 1549 O O . LEU A 1 209 ? -19.533 45.247 10.922 1.00 23.23 209 LEU A O 1
ATOM 1554 N N . SER A 1 210 ? -20.181 43.178 10.312 1.00 20.66 210 SER A N 1
ATOM 1555 C CA . SER A 1 210 ? -21.241 43.091 11.322 1.00 22.53 210 SER A CA 1
ATOM 1556 C C . SER A 1 210 ? -20.712 43.259 12.742 1.00 23.69 210 SER A C 1
ATOM 1557 O O . SER A 1 210 ? -21.325 43.934 13.561 1.00 24.65 210 SER A O 1
ATOM 1560 N N . CYS A 1 211 ? -19.575 42.636 13.035 1.00 19.84 211 CYS A N 1
ATOM 1561 C CA . CYS A 1 211 ? -18.999 42.714 14.370 1.00 21.01 211 CYS A CA 1
ATOM 1562 C C . CYS A 1 211 ? -18.680 44.144 14.764 1.00 22.62 211 CYS A C 1
ATOM 1563 O O . CYS A 1 211 ? -19.019 44.579 15.863 1.00 29.07 211 CYS A O 1
ATOM 1566 N N . HIS A 1 212 ? -18.035 44.878 13.867 1.00 20.45 212 HIS A N 1
ATOM 1567 C CA . HIS A 1 212 ? -17.662 46.242 14.180 1.00 21.76 212 HIS A CA 1
ATOM 1568 C C . HIS A 1 212 ? -18.832 47.208 13.982 1.00 25.39 212 HIS A C 1
ATOM 1569 O O . HIS A 1 212 ? -18.913 48.231 14.661 1.00 27.96 212 HIS A O 1
ATOM 1576 N N . ASN A 1 213 ? -19.743 46.873 13.074 1.00 22.97 213 ASN A N 1
ATOM 1577 C CA . ASN A 1 213 ? -20.882 47.748 12.785 1.00 27.51 213 ASN A CA 1
ATOM 1578 C C . ASN A 1 213 ? -21.964 47.685 13.858 1.00 38.81 213 ASN A C 1
ATOM 1579 O O . ASN A 1 213 ? -22.624 48.684 14.144 1.00 30.66 213 ASN A O 1
ATOM 1584 N N . SER A 1 214 ? -22.149 46.507 14.444 1.00 28.14 214 SER A N 1
ATOM 1585 C CA . SER A 1 214 ? -23.224 46.298 15.409 1.00 32.70 214 SER A CA 1
ATOM 1586 C C . SER A 1 214 ? -22.685 46.008 16.800 1.00 32.35 214 SER A C 1
ATOM 1587 O O . SER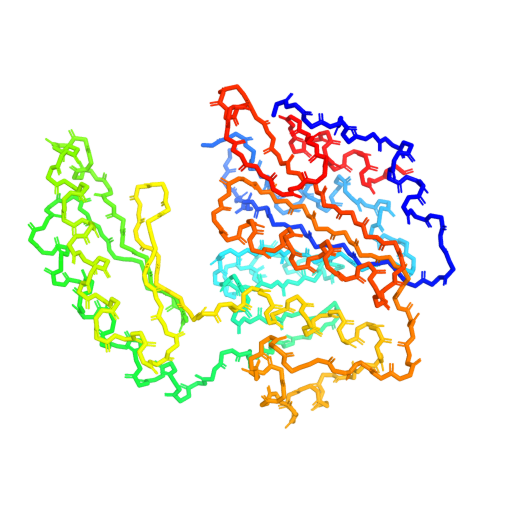 A 1 214 ? -23.447 45.669 17.705 1.00 35.65 214 SER A O 1
ATOM 1590 N N . ASN A 1 215 ? -21.370 46.146 16.955 1.00 31.58 215 ASN A N 1
ATOM 1591 C CA . ASN A 1 215 ? -20.685 45.867 18.215 1.00 36.55 215 ASN A CA 1
ATOM 1592 C C . ASN A 1 215 ? -20.991 44.481 18.785 1.00 46.07 215 ASN A C 1
ATOM 1593 O O . ASN A 1 215 ? -21.392 44.352 19.940 1.00 41.40 215 ASN A O 1
ATOM 1598 N N . LEU A 1 216 ? -20.795 43.449 17.973 1.00 34.01 216 LEU A N 1
ATOM 1599 C CA . LEU A 1 216 ? -20.999 42.075 18.430 1.00 28.02 216 LEU A CA 1
ATOM 1600 C C . LEU A 1 216 ? -19.770 41.517 19.128 1.00 36.04 216 LEU A C 1
ATOM 1601 O O . LEU A 1 216 ? -18.650 41.693 18.652 1.00 37.05 216 LEU A O 1
ATOM 1606 N N . ASP A 1 217 ? -19.963 40.833 20.249 1.00 35.00 217 ASP A N 1
ATOM 1607 C CA . ASP A 1 217 ? -18.843 40.104 20.829 1.00 38.90 217 ASP A CA 1
ATOM 1608 C C . ASP A 1 217 ? -18.768 38.711 20.216 1.00 33.56 217 ASP A C 1
ATOM 1609 O O . ASP A 1 217 ? -19.719 38.239 19.586 1.00 28.40 217 ASP A O 1
ATOM 1614 N N . GLN A 1 218 ? -17.628 38.062 20.415 1.00 28.40 218 GLN A N 1
ATOM 1615 C CA . GLN A 1 218 ? -17.322 36.799 19.765 1.00 36.65 218 GLN A CA 1
ATOM 1616 C C . GLN A 1 218 ? -18.310 35.704 20.127 1.00 37.42 218 GLN A C 1
ATOM 1617 O O . GLN A 1 218 ? -18.719 34.925 19.267 1.00 28.80 218 GLN A O 1
ATOM 1623 N N . LYS A 1 219 ? -18.689 35.650 21.400 1.00 33.54 219 LYS A N 1
ATOM 1624 C CA . LYS A 1 219 ? -19.603 34.615 21.868 1.00 34.82 219 LYS A CA 1
ATOM 1625 C C . LYS A 1 219 ? -20.930 34.684 21.125 1.00 32.01 219 LYS A C 1
ATOM 1626 O O . LYS A 1 219 ? -21.503 33.655 20.778 1.00 30.14 219 LYS A O 1
ATOM 1632 N N . TYR A 1 220 ? -21.407 35.896 20.861 1.00 33.96 220 TYR A N 1
ATOM 1633 C CA . TYR A 1 220 ? -22.645 36.059 20.107 1.00 30.04 220 TYR A CA 1
ATOM 1634 C C . TYR A 1 220 ? -22.476 35.528 18.689 1.00 25.80 220 TYR A C 1
ATOM 1635 O O . TYR A 1 220 ? -23.324 34.792 18.188 1.00 25.74 220 TYR A O 1
ATOM 1644 N N . VAL A 1 221 ? -21.375 35.908 18.048 1.00 24.32 221 VAL A N 1
ATOM 1645 C CA . VAL A 1 221 ? -21.099 35.477 16.685 1.00 27.06 221 VAL A CA 1
ATOM 1646 C C . VAL A 1 221 ? -21.013 33.953 16.592 1.00 26.23 221 VAL A C 1
ATOM 1647 O O . VAL A 1 221 ? -21.621 33.342 15.711 1.00 24.76 221 VAL A O 1
ATOM 1651 N N . VAL A 1 222 ? -20.263 33.344 17.506 1.00 22.43 222 VAL A N 1
ATOM 1652 C CA . VAL A 1 222 ? -20.107 31.894 17.506 1.00 23.76 222 VAL A CA 1
ATOM 1653 C C . VAL A 1 222 ? -21.454 31.207 17.734 1.00 28.48 222 VAL A C 1
ATOM 1654 O O . VAL A 1 222 ? -21.813 30.281 17.005 1.00 28.44 222 VAL A O 1
ATOM 1658 N N . THR A 1 223 ? -22.214 31.689 18.712 1.00 30.50 223 THR A N 1
ATOM 1659 C CA . THR A 1 223 ? -23.535 31.139 19.004 1.00 31.58 223 THR A CA 1
ATOM 1660 C C . THR A 1 223 ? -24.475 31.271 17.808 1.00 34.15 223 THR A C 1
ATOM 1661 O O . THR A 1 223 ? -25.276 30.375 17.531 1.00 41.95 223 THR A O 1
ATOM 1665 N N . HIS A 1 224 ? -24.368 32.383 17.089 1.00 24.28 224 HIS A N 1
ATOM 1666 C CA . HIS A 1 224 ? -25.261 32.632 15.963 1.00 25.69 224 HIS A CA 1
ATOM 1667 C C . HIS A 1 224 ? -24.565 32.464 14.613 1.00 23.50 224 HIS A C 1
ATOM 1668 O O . HIS A 1 224 ? -24.911 33.138 13.651 1.00 23.69 224 HIS A O 1
ATOM 1675 N N . ILE A 1 225 ? -23.609 31.544 14.532 1.00 24.72 225 ILE A N 1
ATOM 1676 C CA . ILE A 1 225 ? -22.786 31.447 13.328 1.00 28.33 225 ILE A CA 1
ATOM 1677 C C . ILE A 1 225 ? -23.615 31.031 12.107 1.00 26.49 225 ILE A C 1
ATOM 1678 O O . ILE A 1 225 ? -23.297 31.410 10.988 1.00 24.28 225 ILE A O 1
ATOM 1683 N N . ASN A 1 226 ? -24.703 30.294 12.324 1.00 26.06 226 ASN A N 1
ATOM 1684 C CA . ASN A 1 226 ? -25.569 29.894 11.218 1.00 28.98 226 ASN A CA 1
ATOM 1685 C C . ASN A 1 226 ? -26.074 31.088 10.409 1.00 26.26 226 ASN A C 1
ATOM 1686 O O . ASN A 1 226 ? -26.178 31.021 9.181 1.00 27.47 226 ASN A O 1
ATOM 1691 N N . GLU A 1 227 ? -26.373 32.185 11.097 1.00 22.65 227 GLU A N 1
ATOM 1692 C CA . GLU A 1 227 ? -26.797 33.414 10.435 1.00 29.02 227 GLU A CA 1
ATOM 1693 C C . GLU A 1 227 ? -25.710 33.981 9.516 1.00 31.36 227 GLU A C 1
ATOM 1694 O O . GLU A 1 227 ? -26.011 34.510 8.450 1.00 30.80 227 GLU A O 1
ATOM 1700 N N . PHE A 1 228 ? -24.450 33.870 9.926 1.00 24.36 228 PHE A N 1
ATOM 1701 C CA . PHE A 1 228 ? -23.356 34.378 9.107 1.00 22.96 228 PHE A CA 1
ATOM 1702 C C . PHE A 1 228 ? -22.985 33.414 7.980 1.00 25.34 228 PHE A C 1
ATOM 1703 O O . PHE A 1 228 ? -22.288 33.785 7.032 1.00 23.48 228 PHE A O 1
ATOM 1711 N N . GLN A 1 229 ? -23.485 32.186 8.065 1.00 25.87 229 GLN A N 1
ATOM 1712 C CA . GLN A 1 229 ? -23.257 31.185 7.028 1.00 30.23 229 GLN A CA 1
ATOM 1713 C C . GLN A 1 229 ? -24.360 31.176 5.971 1.00 30.85 229 GLN A C 1
ATOM 1714 O O . GLN A 1 229 ? -24.232 30.513 4.943 1.00 32.37 229 GLN A O 1
ATOM 1720 N N . GLN A 1 230 ? -25.442 31.904 6.235 1.00 33.10 230 GLN A N 1
ATOM 1721 C CA . GLN A 1 230 ? -26.575 31.974 5.315 1.00 41.07 230 GLN A CA 1
ATOM 1722 C C . GLN A 1 230 ? -26.154 32.664 4.016 1.00 44.83 230 GLN A C 1
ATOM 1723 O O . GLN A 1 230 ? -25.141 33.361 3.994 1.00 37.93 230 GLN A O 1
ATOM 1729 N N . PRO A 1 231 ? -26.913 32.460 2.923 1.00 46.79 231 PRO A N 1
ATOM 1730 C CA . PRO A 1 231 ? -26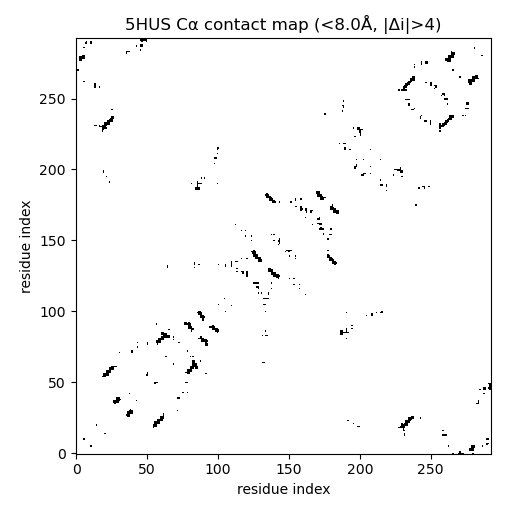.525 33.083 1.650 1.00 44.90 231 PRO A CA 1
ATOM 1731 C C . PRO A 1 231 ? -26.469 34.606 1.723 1.00 39.71 231 PRO A C 1
ATOM 1732 O O . PRO A 1 231 ? -27.205 35.222 2.498 1.00 45.59 231 PRO A O 1
ATOM 1736 N N . MET A 1 232 ? -25.598 35.199 0.912 1.00 38.46 232 MET A N 1
ATOM 1737 C CA . MET A 1 232 ? -25.401 36.646 0.904 1.00 31.53 232 MET A CA 1
ATOM 1738 C C . MET A 1 232 ? -26.665 37.417 0.530 1.00 40.71 232 MET A C 1
ATOM 1739 O O . MET A 1 232 ? -26.752 38.620 0.768 1.00 39.15 232 MET A O 1
ATOM 1744 N N . LYS A 1 233 ? -27.635 36.720 -0.055 1.00 41.90 233 LYS A N 1
ATOM 1745 C CA . LYS A 1 233 ? -28.889 37.338 -0.482 1.00 59.99 233 LYS A CA 1
ATOM 1746 C C . LYS A 1 233 ? -29.676 37.929 0.691 1.00 62.84 233 LYS A C 1
ATOM 1747 O O . LYS A 1 233 ? -30.232 39.023 0.590 1.00 66.39 233 LYS A O 1
ATOM 1753 N N . ASP A 1 234 ? -29.717 37.196 1.802 1.00 63.53 234 ASP A N 1
ATOM 1754 C CA . ASP A 1 234 ? -30.466 37.615 2.984 1.00 48.81 234 ASP A CA 1
ATOM 1755 C C . ASP A 1 234 ? -29.658 38.571 3.859 1.00 61.72 234 ASP A C 1
ATOM 1756 O O . ASP A 1 234 ? -28.775 38.140 4.601 1.00 58.14 234 ASP A O 1
ATOM 1761 N N . ASP A 1 235 ? -29.966 39.862 3.782 1.00 58.33 235 ASP A N 1
ATOM 1762 C CA . ASP A 1 235 ? -29.210 40.856 4.538 1.00 68.55 235 ASP A CA 1
ATOM 1763 C C . ASP A 1 235 ? -30.050 42.032 5.032 1.00 76.53 235 ASP A C 1
ATOM 1764 O O . ASP A 1 235 ? -30.368 42.947 4.273 1.00 77.64 235 ASP A O 1
ATOM 1769 N N . ILE A 1 236 ? -30.401 41.992 6.313 1.00 83.21 236 ILE A N 1
ATOM 1770 C CA . ILE A 1 236 ? -30.975 43.143 6.999 1.00 87.53 236 ILE A CA 1
ATOM 1771 C C . ILE A 1 236 ? -30.100 43.475 8.202 1.00 90.95 236 ILE A C 1
ATOM 1772 O O . ILE A 1 236 ? -30.042 42.705 9.161 1.00 87.98 236 ILE A O 1
ATOM 1777 N N . PRO A 1 237 ? -29.400 44.618 8.148 1.00 89.59 237 PRO A N 1
ATOM 1778 C CA . PRO A 1 237 ? -28.459 45.005 9.204 1.00 85.24 237 PRO A CA 1
ATOM 1779 C C . PRO A 1 237 ? -29.145 45.715 10.371 1.00 81.45 237 PRO A C 1
ATOM 1780 O O . PRO A 1 237 ? -30.149 46.397 10.166 1.00 74.01 237 PRO A O 1
ATOM 1784 N N . SER A 1 238 ? -28.601 45.553 11.575 1.00 84.46 238 SER A N 1
ATOM 1785 C CA . SER A 1 238 ? -29.180 46.151 12.775 1.00 81.96 238 SER A CA 1
ATOM 1786 C C . SER A 1 238 ? -29.203 47.675 12.691 1.00 80.94 238 SER A C 1
ATOM 1787 O O . SER A 1 238 ? -28.571 48.264 11.811 1.00 73.68 238 SER A O 1
ATOM 1790 N N . ASN A 1 239 ? -29.916 48.310 13.620 1.00 76.03 239 ASN A N 1
ATOM 1791 C CA . ASN A 1 239 ? -30.100 49.763 13.609 1.00 69.70 239 ASN A CA 1
ATOM 1792 C C . ASN A 1 239 ? -28.784 50.529 13.623 1.00 78.46 239 ASN A C 1
ATOM 1793 O O . ASN A 1 239 ? -28.736 51.720 13.309 1.00 79.06 239 ASN A O 1
ATOM 1798 N N . ASP A 1 240 ? -27.719 49.827 13.991 1.00 79.81 240 ASP A N 1
ATOM 1799 C CA . ASP A 1 240 ? -26.409 50.431 14.133 1.00 68.50 240 ASP A CA 1
ATOM 1800 C C . ASP A 1 240 ? -25.751 50.750 12.798 1.00 58.36 240 ASP A C 1
ATOM 1801 O O . ASP A 1 240 ? -25.833 49.985 11.834 1.00 55.93 240 ASP A O 1
ATOM 1806 N N . HIS A 1 241 ? -25.121 51.914 12.762 1.00 61.06 241 HIS A N 1
ATOM 1807 C CA . HIS A 1 241 ? -24.260 52.309 11.667 1.00 52.43 241 HIS A CA 1
ATOM 1808 C C . HIS A 1 241 ? -22.942 52.746 12.279 1.00 30.49 241 HIS A C 1
ATOM 1809 O O . HIS A 1 241 ? -22.433 53.817 11.964 1.00 37.96 241 HIS A O 1
ATOM 1816 N N . GLU A 1 242 ? -22.409 51.919 13.180 1.00 34.60 242 GLU A N 1
ATOM 1817 C CA . GLU A 1 242 ? -21.149 52.233 13.852 1.00 32.19 242 GLU A CA 1
ATOM 1818 C C . GLU A 1 242 ? -20.013 52.368 12.847 1.00 28.47 242 GLU A C 1
ATOM 1819 O O . GLU A 1 242 ? -19.102 53.165 13.045 1.00 32.08 242 GLU A O 1
ATOM 1825 N N . VAL A 1 243 ? -20.071 51.588 11.773 1.00 26.33 243 VAL A N 1
ATOM 1826 C CA . VAL A 1 243 ? -19.088 51.701 10.699 1.00 25.39 243 VAL A CA 1
ATOM 1827 C C . VAL A 1 243 ? -19.620 52.624 9.607 1.00 25.07 243 VAL A C 1
ATOM 1828 O O . VAL A 1 243 ? -20.666 52.360 9.014 1.00 25.74 243 VAL A O 1
ATOM 1832 N N . ALA A 1 244 ? -18.895 53.710 9.354 1.00 22.88 244 ALA A N 1
ATOM 1833 C CA . ALA A 1 244 ? -19.316 54.718 8.389 1.00 28.02 244 ALA A CA 1
ATOM 1834 C C . ALA A 1 244 ? -18.497 54.685 7.101 1.00 23.06 244 ALA A C 1
ATOM 1835 O O . ALA A 1 244 ? -18.795 55.408 6.151 1.00 23.85 244 ALA A O 1
ATOM 1837 N N . ALA A 1 245 ? -17.459 53.851 7.069 1.00 27.44 245 ALA A N 1
ATOM 1838 C CA . ALA A 1 245 ? -16.624 53.727 5.881 1.00 19.98 245 ALA A CA 1
ATOM 1839 C C . ALA A 1 245 ? -16.017 52.338 5.785 1.00 21.86 245 ALA A C 1
ATOM 1840 O O . ALA A 1 245 ? -15.501 51.824 6.774 1.00 22.50 245 ALA A O 1
ATOM 1842 N N . VAL A 1 246 ? -16.088 51.744 4.595 1.00 20.15 246 VAL A N 1
ATOM 1843 C CA . VAL A 1 246 ? -15.487 50.431 4.333 1.00 17.74 246 VAL A CA 1
ATOM 1844 C C . VAL A 1 246 ? -14.599 50.502 3.094 1.00 23.42 246 VAL A C 1
ATOM 1845 O O . VAL A 1 246 ? -14.974 51.102 2.082 1.00 22.88 246 VAL A O 1
ATOM 1849 N N . LEU A 1 247 ? -13.419 49.898 3.177 1.00 20.37 247 LEU A N 1
ATOM 1850 C CA . LEU A 1 247 ? -12.498 49.870 2.052 1.00 17.57 247 LEU A CA 1
ATOM 1851 C C . LEU A 1 247 ? -12.006 48.445 1.830 1.00 18.65 247 LEU A C 1
ATOM 1852 O O . LEU A 1 247 ? -11.703 47.734 2.784 1.00 20.49 247 LEU A O 1
ATOM 1857 N N . TYR A 1 248 ? -11.935 48.032 0.571 1.00 21.09 248 TYR A N 1
ATOM 1858 C CA . TYR A 1 248 ? -11.350 46.737 0.232 1.00 17.57 248 TYR A CA 1
ATOM 1859 C C . TYR A 1 248 ? -10.293 46.936 -0.827 1.00 16.88 248 TYR A C 1
ATOM 1860 O O . TYR A 1 248 ? -10.533 47.632 -1.814 1.00 19.94 248 TYR A O 1
ATOM 1869 N N . SER A 1 249 ? -9.118 46.343 -0.615 1.00 16.85 249 SER A N 1
ATOM 1870 C CA . SER A 1 249 ? -8.063 46.366 -1.616 1.00 21.69 249 SER A CA 1
ATOM 1871 C C . SER A 1 249 ? -7.674 44.943 -1.974 1.00 23.35 249 SER A C 1
ATOM 1872 O O . SER A 1 249 ? -7.584 44.079 -1.100 1.00 22.85 249 SER A O 1
ATOM 1875 N N . GLY A 1 250 ? -7.440 44.696 -3.256 1.00 20.42 250 GLY A N 1
ATOM 1876 C CA . GLY A 1 250 ? -7.044 43.370 -3.679 1.00 18.62 250 GLY A CA 1
ATOM 1877 C C . GLY A 1 250 ? -6.255 43.383 -4.965 1.00 23.43 250 GLY A C 1
ATOM 1878 O O . GLY A 1 250 ? -5.565 44.357 -5.279 1.00 24.28 250 GLY A O 1
ATOM 1879 N N . GLY A 1 251 ? -6.353 42.285 -5.700 1.00 23.62 251 GLY A N 1
ATOM 1880 C CA . GLY A 1 251 ? -5.741 42.177 -7.006 1.00 27.70 251 GLY A CA 1
ATOM 1881 C C . GLY A 1 251 ? -6.805 41.963 -8.060 1.00 25.40 251 GLY A C 1
ATOM 1882 O O . GLY A 1 251 ? -7.961 42.336 -7.876 1.00 25.53 251 GLY A O 1
ATOM 1883 N N . LEU A 1 252 ? -6.410 41.359 -9.171 1.00 23.84 252 LEU A N 1
ATOM 1884 C CA . LEU A 1 252 ? -7.328 41.123 -10.273 1.00 23.49 252 LEU A CA 1
ATOM 1885 C C . LEU A 1 252 ? -7.565 39.636 -10.437 1.00 30.19 252 LEU A C 1
ATOM 1886 O O . LEU A 1 252 ? -7.032 39.005 -11.353 1.00 42.46 252 LEU A O 1
ATOM 1891 N N . THR A 1 253 ? -8.330 39.070 -9.513 1.00 24.81 253 THR A N 1
ATOM 1892 C CA . THR A 1 253 ? -8.752 37.681 -9.607 1.00 24.04 253 THR A CA 1
ATOM 1893 C C . THR A 1 253 ? -10.272 37.649 -9.559 1.00 27.17 253 THR A C 1
ATOM 1894 O O . THR A 1 253 ? -10.893 38.649 -9.212 1.00 25.18 253 THR A O 1
ATOM 1898 N N . SER A 1 254 ? -10.861 36.507 -9.899 1.00 28.38 254 SER A N 1
ATOM 1899 C CA . SER A 1 254 ? -12.316 36.360 -9.874 1.00 27.77 254 SER A CA 1
ATOM 1900 C C . SER A 1 254 ? -12.863 36.565 -8.468 1.00 32.27 254 SER A C 1
ATOM 1901 O O . SER A 1 254 ? -13.955 37.109 -8.279 1.00 29.50 254 SER A O 1
ATOM 1904 N N . ILE A 1 255 ? -12.094 36.121 -7.482 1.00 29.58 255 ILE A N 1
ATOM 1905 C CA . ILE A 1 255 ? -12.500 36.237 -6.091 1.00 24.92 255 ILE A CA 1
ATOM 1906 C C . ILE A 1 255 ? -12.420 37.689 -5.629 1.00 28.61 255 ILE A C 1
ATOM 1907 O O . ILE A 1 255 ? -13.311 38.166 -4.929 1.00 24.06 255 ILE A O 1
ATOM 1912 N N . ASP A 1 256 ? -11.364 38.393 -6.031 1.00 21.20 256 ASP A N 1
ATOM 1913 C CA . ASP A 1 256 ? -11.278 39.825 -5.774 1.00 21.03 256 ASP A CA 1
ATOM 1914 C C . ASP A 1 256 ? -12.487 40.542 -6.357 1.00 21.77 256 ASP A C 1
ATOM 1915 O O . ASP A 1 256 ? -13.063 41.428 -5.723 1.00 21.73 256 ASP A O 1
ATOM 1920 N N . GLU A 1 257 ? -12.872 40.143 -7.564 1.00 22.88 257 GLU A N 1
ATOM 1921 C CA . GLU A 1 257 ? -13.958 40.802 -8.273 1.00 24.48 257 GLU A CA 1
ATOM 1922 C C . GLU A 1 257 ? -15.270 40.679 -7.518 1.00 22.57 257 GLU A C 1
ATOM 1923 O O . GLU A 1 257 ? -16.021 41.649 -7.436 1.00 22.60 257 GLU A O 1
ATOM 1929 N N . ALA A 1 258 ? -15.532 39.496 -6.961 1.00 25.81 258 ALA A N 1
ATOM 1930 C CA . ALA A 1 258 ? -16.731 39.294 -6.158 1.00 23.66 258 ALA A CA 1
ATOM 1931 C C . ALA A 1 258 ? -16.695 40.198 -4.934 1.00 25.18 258 ALA A C 1
ATOM 1932 O O . ALA A 1 258 ? -17.716 40.762 -4.544 1.00 21.56 258 ALA A O 1
ATOM 1934 N N . ASN A 1 259 ? -15.518 40.335 -4.330 1.00 20.59 259 ASN A N 1
ATOM 1935 C CA . ASN A 1 259 ? -15.367 41.230 -3.187 1.00 20.17 259 ASN A CA 1
ATOM 1936 C C . ASN A 1 259 ? -15.548 42.701 -3.565 1.00 19.32 259 ASN A C 1
ATOM 1937 O O . ASN A 1 259 ? -16.165 43.456 -2.815 1.00 20.28 259 ASN A O 1
ATOM 1942 N N . TYR A 1 260 ? -15.011 43.118 -4.713 1.00 20.21 260 TYR A N 1
ATOM 1943 C CA . TYR A 1 260 ? -15.182 44.511 -5.148 1.00 20.18 260 TYR A CA 1
ATOM 1944 C C . TYR A 1 260 ? -16.659 44.824 -5.335 1.00 22.91 260 TYR A C 1
ATOM 1945 O O . TYR A 1 260 ? -17.160 45.838 -4.858 1.00 20.76 260 TYR A O 1
ATOM 1954 N N . GLU A 1 261 ? -17.349 43.947 -6.048 1.00 26.17 261 GLU A N 1
ATOM 1955 C CA . GLU A 1 261 ? -18.769 44.152 -6.307 1.00 26.97 261 GLU A CA 1
ATOM 1956 C C . GLU A 1 261 ? -19.571 44.211 -5.009 1.00 25.79 261 GLU A C 1
ATOM 1957 O O . GLU A 1 261 ? -20.482 45.033 -4.873 1.00 26.01 261 GLU A O 1
ATOM 1963 N N . TYR A 1 262 ? -19.221 43.360 -4.047 1.00 22.96 262 TYR A N 1
ATOM 1964 C CA . TYR A 1 262 ? -19.911 43.359 -2.757 1.00 21.14 262 TYR A CA 1
ATOM 1965 C C . TYR A 1 262 ? -19.666 44.646 -1.971 1.00 24.40 262 TYR A C 1
ATOM 1966 O O . TYR A 1 262 ? -20.607 45.261 -1.464 1.00 26.00 262 TYR A O 1
ATOM 1975 N N . VAL A 1 263 ? -18.403 45.055 -1.863 1.00 22.13 263 VAL A N 1
ATOM 1976 C CA . VAL A 1 263 ? -18.080 46.264 -1.122 1.00 20.10 263 VAL A CA 1
ATOM 1977 C C . VAL A 1 263 ? -18.669 47.487 -1.824 1.00 22.42 263 VAL A C 1
ATOM 1978 O O . VAL A 1 263 ? -19.148 48.403 -1.163 1.00 23.91 263 VAL A O 1
ATOM 1982 N N . ASN A 1 264 ? -18.659 47.487 -3.156 1.00 23.20 264 ASN A N 1
ATOM 1983 C CA . ASN A 1 264 ? -19.294 48.570 -3.919 1.00 28.45 264 ASN A CA 1
ATOM 1984 C C . ASN A 1 264 ? -20.777 48.687 -3.595 1.00 26.58 264 ASN A C 1
ATOM 1985 O O . ASN A 1 264 ? -21.311 49.790 -3.460 1.00 30.88 264 ASN A O 1
ATOM 1990 N N . SER A 1 265 ? -21.428 47.539 -3.455 1.00 28.66 265 SER A N 1
ATOM 1991 C CA . SER A 1 265 ? -22.862 47.490 -3.196 1.00 36.10 265 SER A CA 1
ATOM 1992 C C . SER A 1 265 ? -23.213 47.949 -1.781 1.00 36.31 265 SER A C 1
ATOM 1993 O O . SER A 1 265 ? -24.356 48.306 -1.512 1.00 34.21 265 SER A O 1
ATOM 1996 N N . LEU A 1 266 ? -22.229 47.960 -0.885 1.00 25.72 266 LEU A N 1
ATOM 1997 C CA . LEU A 1 266 ? -22.460 48.370 0.501 1.00 23.46 266 LEU A CA 1
ATOM 1998 C C . LEU A 1 266 ? -22.727 49.862 0.644 1.00 25.21 266 LEU A C 1
ATOM 1999 O O . LEU A 1 266 ? -23.084 50.331 1.725 1.00 30.07 266 LEU A O 1
ATOM 2004 N N . LYS A 1 267 ? -22.554 50.608 -0.442 1.00 24.17 267 LYS A N 1
ATOM 2005 C CA . LYS A 1 267 ? -22.715 52.056 -0.394 1.00 26.91 267 LYS A CA 1
ATOM 2006 C C . LYS A 1 267 ? -24.147 52.433 0.002 1.00 33.67 267 LYS A C 1
ATOM 2007 O O . LYS A 1 267 ? -24.391 53.532 0.491 1.00 37.60 267 LYS A O 1
ATOM 2013 N N . LYS A 1 268 ? -25.087 51.508 -0.181 1.00 34.24 268 LYS A N 1
ATOM 2014 C CA . LYS A 1 268 ? -26.470 51.750 0.225 1.00 39.73 268 LYS A CA 1
ATOM 2015 C C . LYS A 1 268 ? -26.655 51.608 1.737 1.00 43.11 268 LYS A C 1
ATOM 2016 O O . LYS A 1 268 ? -27.594 52.164 2.307 1.00 45.18 268 LYS A O 1
ATOM 2022 N N . ASP A 1 269 ? -25.759 50.864 2.379 1.00 30.66 269 ASP A N 1
ATOM 2023 C CA . ASP A 1 269 ? -25.902 50.524 3.795 1.00 28.62 269 ASP A CA 1
ATOM 2024 C C . ASP A 1 269 ? -24.888 51.213 4.706 1.00 39.37 269 ASP A C 1
ATOM 2025 O O . ASP A 1 269 ? -25.159 51.443 5.884 1.00 36.62 269 ASP A O 1
ATOM 2030 N N . ILE A 1 270 ? -23.712 51.520 4.170 1.00 37.81 270 ILE A N 1
ATOM 2031 C CA . ILE A 1 270 ? -22.610 51.974 5.010 1.00 33.43 270 ILE A CA 1
ATOM 2032 C C . ILE A 1 270 ? -22.361 53.473 4.916 1.00 34.50 270 ILE A C 1
ATOM 2033 O O . ILE A 1 270 ? -22.270 54.153 5.939 1.00 42.28 270 ILE A O 1
ATOM 2038 N N . GLY A 1 271 ? -22.246 53.995 3.701 1.00 29.86 271 GLY A N 1
ATOM 2039 C CA . GLY A 1 271 ? -22.036 55.424 3.537 1.00 38.83 271 GLY A CA 1
ATOM 2040 C C . GLY A 1 271 ? -20.888 55.746 2.602 1.00 47.52 271 GLY A C 1
ATOM 2041 O O . GLY A 1 271 ? -21.102 56.130 1.453 1.00 50.08 271 GLY A O 1
ATOM 2042 N N . ASN A 1 272 ? -19.664 55.607 3.104 1.00 30.53 272 ASN A N 1
ATOM 2043 C CA . ASN A 1 272 ? -18.484 55.679 2.257 1.00 24.35 272 ASN A CA 1
ATOM 2044 C C . ASN A 1 272 ? -17.946 54.281 1.987 1.00 24.62 272 ASN A C 1
ATOM 2045 O O . ASN A 1 272 ? -17.778 53.492 2.916 1.00 24.90 272 ASN A O 1
ATOM 2050 N N . THR A 1 273 ? -17.728 53.969 0.713 1.00 24.32 273 THR A N 1
ATOM 2051 C CA . THR A 1 273 ? -17.107 52.708 0.317 1.00 22.86 273 THR A CA 1
ATOM 2052 C C . THR A 1 273 ? -16.038 53.016 -0.714 1.00 26.73 273 THR A C 1
ATOM 2053 O O . THR A 1 273 ? -16.142 53.991 -1.456 1.00 28.04 273 THR A O 1
ATOM 2057 N N . LEU A 1 274 ? -14.992 52.203 -0.746 1.00 20.95 274 LEU A N 1
ATOM 2058 C CA . LEU A 1 274 ? -13.931 52.394 -1.718 1.00 18.94 274 LEU A CA 1
ATOM 2059 C C . LEU A 1 274 ? -13.332 51.040 -2.051 1.00 23.50 274 LEU A C 1
ATOM 2060 O O . LEU A 1 274 ? -13.033 50.251 -1.164 1.00 21.76 274 LEU A O 1
ATOM 2065 N N . THR A 1 275 ? -13.177 50.775 -3.338 1.00 21.16 275 THR A N 1
ATOM 2066 C CA . THR A 1 275 ? -12.497 49.575 -3.788 1.00 21.53 275 THR A CA 1
ATOM 2067 C C . THR A 1 275 ? -11.290 49.983 -4.623 1.00 25.72 275 THR A C 1
ATOM 2068 O O . THR A 1 275 ? -11.380 50.886 -5.458 1.00 22.78 275 THR A O 1
ATOM 2072 N N . VAL A 1 276 ? -10.162 49.326 -4.387 1.00 22.47 276 VAL A N 1
ATOM 2073 C CA . VAL A 1 276 ? -8.940 49.636 -5.119 1.00 24.82 276 VAL A CA 1
ATOM 2074 C C . VAL A 1 276 ? -8.189 48.351 -5.441 1.00 25.27 276 VAL A C 1
ATOM 2075 O O . VAL A 1 276 ? -8.088 47.449 -4.604 1.00 23.10 276 VAL A O 1
ATOM 2079 N N . THR A 1 277 ? -7.694 48.248 -6.668 1.00 19.06 277 THR A N 1
ATOM 2080 C CA . THR A 1 277 ? -6.957 47.065 -7.071 1.00 17.92 277 THR A CA 1
ATOM 2081 C C . THR A 1 277 ? -5.507 47.392 -7.385 1.00 19.38 277 THR A C 1
ATOM 2082 O O . THR A 1 277 ? -5.197 48.483 -7.862 1.00 23.09 277 THR A O 1
ATOM 2086 N N . LEU A 1 278 ? -4.633 46.441 -7.083 1.00 20.04 278 LEU A N 1
ATOM 2087 C CA . LEU A 1 278 ? -3.250 46.484 -7.534 1.00 24.70 278 LEU A CA 1
ATOM 2088 C C . LEU A 1 278 ? -3.207 46.199 -9.026 1.00 29.04 278 LEU A C 1
ATOM 2089 O O . LEU A 1 278 ? -3.807 45.233 -9.493 1.00 35.65 278 LEU A O 1
ATOM 2094 N N . ILE A 1 279 ? -2.521 47.057 -9.773 1.00 32.62 279 ILE A N 1
ATOM 2095 C CA . ILE A 1 279 ? -2.387 46.883 -11.214 1.00 31.97 279 ILE A CA 1
ATOM 2096 C C . ILE A 1 279 ? -0.915 46.873 -11.599 1.00 56.54 279 ILE A C 1
ATOM 2097 O O . ILE A 1 279 ? -0.063 47.333 -10.837 1.00 60.12 279 ILE A O 1
ATOM 2102 N N . SER A 1 280 ? -0.616 46.352 -12.782 1.00 59.45 280 SER A N 1
ATOM 2103 C CA . SER A 1 280 ? 0.769 46.220 -13.207 1.00 65.66 280 SER A CA 1
ATOM 2104 C C . SER A 1 280 ? 0.935 46.354 -14.712 1.00 64.45 280 SER A C 1
ATOM 2105 O O . SER A 1 280 ? -0.022 46.612 -15.443 1.00 66.17 280 SER A O 1
ATOM 2108 N N . SER A 1 281 ? 2.174 46.186 -15.158 1.00 75.69 281 SER A N 1
ATOM 2109 C CA . SER A 1 281 ? 2.471 46.001 -16.568 1.00 78.09 281 SER A CA 1
ATOM 2110 C C . SER A 1 281 ? 2.866 44.540 -16.787 1.00 83.34 281 SER A C 1
ATOM 2111 O O . SER A 1 281 ? 3.950 44.118 -16.382 1.00 76.78 281 SER A O 1
ATOM 2114 N N . SER A 1 282 ? 1.980 43.771 -17.417 1.00 71.52 282 SER A N 1
ATOM 2115 C CA . SER A 1 282 ? 0.727 44.309 -17.933 1.00 74.26 282 SER A CA 1
ATOM 2116 C C . SER A 1 282 ? -0.485 43.430 -17.639 1.00 59.45 282 SER A C 1
ATOM 2117 O O . SER A 1 282 ? -0.637 42.346 -18.206 1.00 57.65 282 SER A O 1
ATOM 2120 N N . ASN A 1 283 ? -1.339 43.910 -16.741 1.00 59.98 283 ASN A N 1
ATOM 2121 C CA . ASN A 1 283 ? -2.698 43.400 -16.610 1.00 47.89 283 ASN A CA 1
ATOM 2122 C C . ASN A 1 283 ? -3.655 44.573 -16.783 1.00 49.03 283 ASN A C 1
ATOM 2123 O O . ASN A 1 283 ? -4.770 44.574 -16.262 1.00 43.85 283 ASN A O 1
ATOM 2128 N N . GLU A 1 284 ? -3.187 45.573 -17.527 1.00 43.95 284 GLU A N 1
ATOM 2129 C CA . GLU A 1 284 ? -3.918 46.816 -17.742 1.00 42.99 284 GLU A CA 1
ATOM 2130 C C . GLU A 1 284 ? -5.211 46.632 -18.530 1.00 39.76 284 GLU A C 1
ATOM 2131 O O . GLU A 1 284 ? -6.143 47.421 -18.388 1.00 37.89 284 GLU A O 1
ATOM 2137 N N . GLU A 1 285 ? -5.273 45.595 -19.359 1.00 40.16 285 GLU A N 1
ATOM 2138 C CA . GLU A 1 285 ? -6.462 45.368 -20.174 1.00 38.76 285 GLU A CA 1
ATOM 2139 C C . GLU A 1 285 ? -7.498 44.484 -19.478 1.00 33.37 285 GLU A C 1
ATOM 2140 O O . GLU A 1 285 ? -8.621 44.345 -19.963 1.00 36.95 285 GLU A O 1
ATOM 2146 N N . THR A 1 286 ? -7.134 43.902 -18.339 1.00 33.80 286 THR A N 1
ATOM 2147 C CA . THR A 1 286 ? -8.081 43.078 -17.591 1.00 31.76 286 THR A CA 1
ATOM 2148 C C . THR A 1 286 ? -9.212 43.929 -17.014 1.00 39.26 286 THR A C 1
ATOM 2149 O O . THR A 1 286 ? -8.975 44.998 -16.455 1.00 39.25 286 THR A O 1
ATOM 2153 N N . LYS A 1 287 ? -10.443 43.446 -17.149 1.00 33.13 287 LYS A N 1
ATOM 2154 C CA . LYS A 1 287 ? -11.604 44.171 -16.645 1.00 26.42 287 LYS A CA 1
ATOM 2155 C C . LYS A 1 287 ? -11.758 44.012 -15.133 1.00 27.53 287 LYS A C 1
ATOM 2156 O O . LYS A 1 287 ? -11.456 42.955 -14.578 1.00 35.80 287 LYS A O 1
ATOM 2162 N N . THR A 1 288 ? -12.228 45.067 -14.472 1.00 28.50 288 THR A N 1
ATOM 2163 C CA . THR A 1 288 ? -12.428 45.029 -13.026 1.00 30.81 288 THR A CA 1
ATOM 2164 C C . THR A 1 288 ? -13.570 45.927 -12.568 1.00 33.76 288 THR A C 1
ATOM 2165 O O . THR A 1 288 ? -13.923 46.900 -13.241 1.00 31.58 288 THR A O 1
ATOM 2169 N N . ALA A 1 289 ? -14.134 45.599 -11.408 1.00 22.89 289 ALA A N 1
ATOM 2170 C CA . ALA A 1 289 ? -15.179 46.410 -10.801 1.00 24.07 289 ALA A CA 1
ATOM 2171 C C . ALA A 1 289 ? -14.601 47.352 -9.749 1.00 25.18 289 ALA A C 1
ATOM 2172 O O . ALA A 1 289 ? -15.321 48.182 -9.195 1.00 22.98 289 ALA A O 1
ATOM 2174 N N . ALA A 1 290 ? -13.304 47.219 -9.469 1.00 21.84 290 ALA A N 1
ATOM 2175 C CA . ALA A 1 290 ? -12.638 48.144 -8.557 1.00 24.94 290 ALA A CA 1
ATOM 2176 C C . ALA A 1 290 ? -12.708 49.561 -9.122 1.00 25.08 290 ALA A C 1
ATOM 2177 O O . ALA A 1 290 ? -12.558 49.763 -10.325 1.00 27.15 290 ALA A O 1
ATOM 2179 N N . THR A 1 291 ? -12.945 50.536 -8.255 1.00 20.92 291 THR A N 1
ATOM 2180 C CA . THR A 1 291 ? -13.015 51.928 -8.698 1.00 29.16 291 THR A CA 1
ATOM 2181 C C . THR A 1 291 ? -11.631 52.497 -8.978 1.00 32.11 291 THR A C 1
ATOM 2182 O O . THR A 1 291 ? -11.425 53.193 -9.977 1.00 31.69 291 THR A O 1
ATOM 2186 N N . TYR A 1 292 ? -10.683 52.188 -8.097 1.00 25.81 292 TYR A N 1
ATOM 2187 C CA . TYR A 1 292 ? -9.340 52.765 -8.157 1.00 26.92 292 TYR A CA 1
ATOM 2188 C C . TYR A 1 292 ? -8.267 51.724 -8.446 1.00 31.13 292 TYR A C 1
ATOM 2189 O O . TYR A 1 292 ? -8.469 50.532 -8.214 1.00 29.60 292 TYR A O 1
ATOM 2198 N N . GLY A 1 293 ? -7.117 52.179 -8.935 1.00 30.65 293 GLY A N 1
ATOM 2199 C CA . GLY A 1 293 ? -5.974 51.298 -9.130 1.00 28.62 293 GLY A CA 1
ATOM 2200 C C . GLY A 1 293 ? -4.683 51.856 -8.544 1.00 35.47 293 GLY A C 1
ATOM 2201 O O . GLY A 1 293 ? -4.471 53.069 -8.547 1.00 32.57 293 GLY A O 1
ATOM 2202 N N . VAL A 1 294 ? -3.834 50.970 -8.023 1.00 30.69 294 VAL A N 1
ATOM 2203 C CA . VAL A 1 294 ? -2.478 51.322 -7.588 1.00 27.95 294 VAL A CA 1
ATOM 2204 C C . VAL A 1 294 ? -1.472 50.397 -8.250 1.00 31.39 294 VAL A C 1
ATOM 2205 O O . VAL A 1 294 ? -1.754 49.222 -8.465 1.00 28.80 294 VAL A O 1
ATOM 2209 N N . ARG A 1 295 ? -0.281 50.907 -8.545 1.00 35.09 295 ARG A N 1
ATOM 2210 C CA . ARG A 1 295 ? 0.680 50.118 -9.307 1.00 38.61 295 ARG A CA 1
ATOM 2211 C C . ARG A 1 295 ? 1.665 49.335 -8.444 1.00 45.17 295 ARG A C 1
ATOM 2212 O O . ARG A 1 295 ? 2.429 48.522 -8.961 1.00 51.22 295 ARG A O 1
ATOM 2220 N N . GLY A 1 296 ? 1.636 49.558 -7.134 1.00 36.77 296 GLY A N 1
ATOM 2221 C CA . GLY A 1 296 ? 2.503 48.817 -6.232 1.00 35.19 296 GLY A CA 1
ATOM 2222 C C . GLY A 1 296 ? 1.981 48.747 -4.811 1.00 34.09 296 GLY A C 1
ATOM 2223 O O . GLY A 1 296 ? 1.164 49.568 -4.398 1.00 27.78 296 GLY A O 1
ATOM 2224 N N . ILE A 1 297 ? 2.463 47.771 -4.049 1.00 30.24 297 ILE A N 1
ATOM 2225 C CA . ILE A 1 297 ? 2.007 47.599 -2.675 1.00 26.67 297 ILE A CA 1
ATOM 2226 C C . ILE A 1 297 ? 2.539 48.703 -1.754 1.00 27.70 297 ILE A C 1
ATOM 2227 O O . ILE A 1 297 ? 1.843 49.142 -0.839 1.00 29.43 297 ILE A O 1
ATOM 2232 N N . ASN A 1 298 ? 3.764 49.164 -1.991 1.00 25.70 298 ASN A N 1
ATOM 2233 C CA . ASN A 1 298 ? 4.301 50.239 -1.170 1.00 26.14 298 ASN A CA 1
ATOM 2234 C C . ASN A 1 298 ? 3.489 51.516 -1.355 1.00 24.19 298 ASN A C 1
ATOM 2235 O O . ASN A 1 298 ? 3.241 52.247 -0.398 1.00 33.58 298 ASN A O 1
ATOM 2240 N N . GLU A 1 299 ? 3.059 51.767 -2.586 1.00 27.06 299 GLU A N 1
ATOM 2241 C CA . GLU A 1 299 ? 2.260 52.944 -2.876 1.00 23.76 299 GLU A CA 1
ATOM 2242 C C . GLU A 1 299 ? 0.903 52.848 -2.188 1.00 24.47 299 GLU A C 1
ATOM 2243 O O . GLU A 1 299 ? 0.411 53.828 -1.621 1.00 25.90 299 GLU A O 1
ATOM 2249 N N . LEU A 1 300 ? 0.310 51.659 -2.239 1.00 27.34 300 LEU A N 1
ATOM 2250 C CA . LEU A 1 300 ? -0.963 51.411 -1.576 1.00 20.96 300 LEU A CA 1
ATOM 2251 C C . LEU A 1 300 ? -0.862 51.691 -0.081 1.00 23.27 300 LEU A C 1
ATOM 2252 O O . LEU A 1 300 ? -1.673 52.427 0.472 1.00 24.78 300 LEU A O 1
ATOM 2257 N N . LEU A 1 301 ? 0.140 51.102 0.566 1.00 25.01 301 LEU A N 1
ATOM 2258 C CA . LEU A 1 301 ? 0.268 51.214 2.016 1.00 26.32 301 LEU A CA 1
ATOM 2259 C C . LEU A 1 301 ? 0.633 52.640 2.443 1.00 24.92 301 LEU A C 1
ATOM 2260 O O . LEU A 1 301 ? 0.197 53.113 3.492 1.00 24.90 301 LEU A O 1
ATOM 2265 N N . CYS A 1 302 ? 1.419 53.329 1.625 1.00 29.38 302 CYS A N 1
ATOM 2266 C CA . CYS A 1 302 ? 1.800 54.703 1.943 1.00 27.50 302 CYS A CA 1
ATOM 2267 C C . CYS A 1 302 ? 0.586 55.629 1.936 1.00 28.00 302 CYS A C 1
ATOM 2268 O O . CYS A 1 302 ? 0.469 56.526 2.773 1.00 31.50 302 CYS A O 1
ATOM 2271 N N . ILE A 1 303 ? -0.329 55.393 1.004 1.00 27.21 303 ILE A N 1
ATOM 2272 C CA . ILE A 1 303 ? -1.569 56.155 0.958 1.00 28.31 303 ILE A CA 1
ATOM 2273 C C . ILE A 1 303 ? -2.447 55.833 2.168 1.00 27.99 303 ILE A C 1
ATOM 2274 O O . ILE A 1 303 ? -2.959 56.737 2.827 1.00 24.24 303 ILE A O 1
ATOM 2279 N N . LEU A 1 304 ? -2.605 54.545 2.471 1.00 26.38 304 LEU A N 1
ATOM 2280 C CA . LEU A 1 304 ? -3.433 54.132 3.603 1.00 27.18 304 LEU A CA 1
ATOM 2281 C C . LEU A 1 304 ? -2.872 54.594 4.946 1.00 31.47 304 LEU A C 1
ATOM 2282 O O . LEU A 1 304 ? -3.606 54.704 5.926 1.00 28.68 304 LEU A O 1
ATOM 2287 N N . ASN A 1 305 ? -1.571 54.856 4.999 1.00 27.06 305 ASN A N 1
ATOM 2288 C CA . ASN A 1 305 ? -0.956 55.251 6.259 1.00 27.76 305 ASN A CA 1
ATOM 2289 C C . ASN A 1 305 ? -0.873 56.768 6.397 1.00 35.05 305 ASN A C 1
ATOM 2290 O O . ASN A 1 305 ? -0.469 57.285 7.439 1.00 34.25 305 ASN A O 1
ATOM 2295 N N . SER A 1 306 ? -1.261 57.477 5.344 1.00 26.11 306 SER A N 1
ATOM 2296 C CA . SER A 1 306 ? -1.183 58.940 5.349 1.00 34.06 306 SER A CA 1
ATOM 2297 C C . SER A 1 306 ? -2.241 59.555 6.259 1.00 49.61 306 SER A C 1
ATOM 2298 O O . SER A 1 306 ? -2.163 60.736 6.607 1.00 48.43 306 SER A O 1
#

Foldseek 3Di:
DPFAADFLVVVVVLVPDDFAEEEEEAAAEDPPVVPQYYHLVRLCVLQVLLLVDPRYAYEYFYLAAPVVVCVRCVVPLSYWYAYNLQQWTAGRPRPDIAGLDDVVLQVPPQVVLQVLLVVLCVVQDQWDWDRHSFKIKTANGCSCVVPVVVQVVSQVVSQVVCCVPCVVVQWGWDDDPRMIMIHHHCSNVLRVVLNCLCQQVVDDPVVCNVPSVVSNDDPVDDDHPPGQNAQGYEYEEEDDPSLQVVLVSQVVCCVPHPRGAYEYAAEVHPPPPDHSHNHYDPHNSNVSNSSND

Organism: Candida albicans (strain SC5314 / ATCC MYA-2876) (NCBI:txid237561)

InterPro domains:
  IPR001830 Glycosyl transferase, family 20 [PF00982] (233-690)
  IPR001830 Glycosyl transferase, family 20 [PTHR10788] (245-1006)
  IPR001830 Glycosyl transferase, family 20 [cd03788] (236-690)
  IPR003337 Trehalose-phosphatase [PF02358] (755-991)

Radius of gyration: 19.13 Å; Cα contacts (8 Å, |Δi|>4): 515; chains: 1; bounding box: 44×52×45 Å

B-factor: mean 33.22, std 13.14, range [14.41, 90.95]

Solvent-accessible surface area: 14477 Å² total; per-residue (Å²): 38,159,43,78,88,5,59,115,114,16,4,96,99,11,12,89,44,153,30,39,52,0,0,0,2,21,7,75,12,33,80,83,204,161,132,31,52,18,51,10,45,1,3,13,152,47,0,38,91,13,20,135,38,178,56,8,36,5,0,1,6,6,58,53,47,68,61,58,0,49,127,35,7,160,193,54,89,71,7,0,8,0,0,0,4,0,1,3,0,35,19,56,62,28,186,101,43,1,47,4,8,52,145,107,50,32,89,70,53,21,79,106,7,30,153,19,0,90,46,23,35,142,189,2,89,35,9,103,36,67,54,33,61,8,9,1,41,0,43,0,33,134,4,51,92,123,69,123,100,118,0,57,97,27,0,37,86,0,34,129,59,0,34,99,92,17,100,146,28,20,6,53,6,52,79,20,165,59,7,0,3,3,21,51,51,91,6,4,14,25,0,0,16,0,0,12,26,8,23,9,23,105,42,97,45,170,91,0,79,106,61,35,108,78,17,49,62,60,22,176,64,72,173,79,54,140,46,113,69,0,16,0,0,0,1,0,0,20,45,48,79,25,12,33,38,0,0,105,26,0,50,59,12,111,175,44,13,42,38,17,7,0,0,0,17,14,39,100,87,45,60,135,64,182,37,36,3,66,44,4,2,122,20,10,89,85,0,0,66,10,1,31,50

Sequence (293 aa):
GNLVPFTKNAFKDWCSVNGKRLIILALEISSAVKVNVIDPSGLVRLLSDLVESQDTFVYLLSYLQRSDLDIMFKRYPQIGLIAENGNFVKLIGAKNWISLADKDELNSWMPEIVKLVESKVERLPGSFCEALDATVRFHAGKSFSE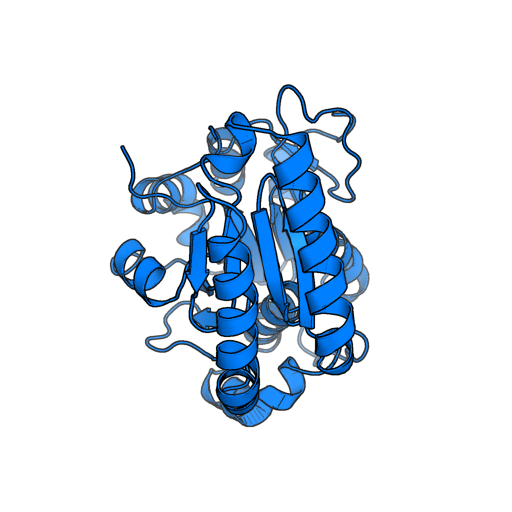DRERSLDTMGETIQHINTLFEHNGVHATLVRNSVIVQKDQISLKAIRLVLSCHNSNLDQKYVVTHINEFQQPMKDDIPSNDHEVAAVLYSGGLTSIDEANYEYVNSLKKDIGNTLTVTLISSSNEETKTAATYGVRGINELLCILNS

Nearest PDB structures (foldseek):
  5hus-assembly1_A  TM=1.003E+00  e=8.353E-65  Candida albicans SC5314
  5dxn-assembly1_A  TM=6.763E-01  e=2.715E-18  Aspergillus fumigatus Af293
  5dx9-assembly1_A  TM=7.376E-01  e=1.089E-15  Cryptococcus neoformans
  5dxo-assembly2_B  TM=6.815E-01  e=7.180E-17  Aspergillus fumigatus Af293
  6rme-assembly1_A  TM=4.921E-01  e=2.696E-06  Plasmodium falciparum 3D7